Protein AF-A0AAV2IVA6-F1 (afdb_monomer)

Solvent-accessible surface area (backbone atoms only — not comparable to full-atom values): 17980 Å² total; per-residue (Å²): 112,69,68,61,51,53,49,53,32,43,75,50,40,28,33,35,38,43,36,35,32,61,44,50,81,51,64,50,97,88,67,53,69,45,52,45,67,54,40,50,50,50,53,47,54,54,32,56,55,47,27,71,77,36,76,84,36,76,39,57,33,35,25,47,28,44,56,40,83,59,54,55,71,58,46,29,52,51,46,53,51,47,51,53,45,32,71,76,36,60,86,38,31,66,32,39,35,50,38,46,64,52,80,83,38,58,47,58,73,76,35,41,72,32,73,45,44,45,60,69,39,91,75,61,39,89,71,43,29,45,31,57,20,8,75,40,79,58,80,94,40,65,37,37,46,22,44,56,47,38,59,74,70,57,30,64,31,34,30,49,37,49,27,42,80,81,33,66,70,57,44,53,50,33,63,73,70,65,40,31,33,35,38,32,62,60,52,39,37,78,74,64,61,39,94,51,59,70,72,38,53,61,38,68,39,54,77,66,72,53,54,46,29,64,25,34,43,48,27,78,85,65,73,52,51,71,45,64,51,36,50,49,44,47,56,75,38,35,47,58,92,85,61,52,71,66,56,59,50,48,38,32,51,35,27,55,71,73,43,85,62,52,76,68,54,38,50,53,50,49,52,54,48,52,53,53,49,52,52,51,52,54,50,51,32,61,74,69,68,50,70,83,70,85,65,98,70,94,81,85,90,86,88,84,89,84,90,77,93,79,87,82,55,67,37,39,39,47,37,40,76,58,81,122

InterPro domains:
  IPR001365 Adenosine deaminase domain [PF00962] (3-269)
  IPR006330 Adenosine/adenine deaminase [PTHR11409] (4-283)
  IPR006331 Adenosine deaminase-related growth factor [TIGR01431] (2-285)
  IPR032466 Metal-dependent hydrolase [SSF51556] (2-287)

Mean predicted aligned error: 6.87 Å

Sequence (324 aa):
MVWRTLEEFREANVLYLEIRGSFTGLSELDGTVHDMRYGVLLVKNISDEFVKKYPDFIGVKVIPSGLRNKQVSQILEEVKTTMALHKEFPDVVSGYDLSGNEALYKPLSYYSEALLYPSQQDPPYHLPYFFHAGETPWQGTETGFNLADAILLNATRVGHAYALSKHPKFLKLILQKGIPVEVQPISNQVLRLVSDFRNHPMVSLMAQNLSLVISCDDRTTMESAPLSHDFFVAFTAMSSEDADLTLLKQLAINSIKFSTLDPKEKEKAMQLWQTQWNTFIADVVHQSGLVPSPTVRHNMAARCSQNSGATLFAFVAVVILNKI

Structure (mmCIF, N/CA/C/O backbone):
data_AF-A0AAV2IVA6-F1
#
_entry.id   AF-A0AAV2IVA6-F1
#
loop_
_atom_site.group_PDB
_atom_site.id
_atom_site.type_symbol
_atom_site.label_atom_id
_atom_site.label_alt_id
_atom_site.label_comp_id
_atom_site.label_asym_id
_atom_site.label_entity_id
_atom_site.label_seq_id
_atom_site.pdbx_PDB_ins_code
_atom_site.Cartn_x
_atom_site.Cartn_y
_atom_site.Cartn_z
_atom_site.occupancy
_atom_site.B_iso_or_equiv
_atom_site.auth_seq_id
_atom_site.auth_comp_id
_atom_site.auth_asym_id
_atom_site.auth_atom_id
_atom_site.pdbx_PDB_model_num
ATOM 1 N N . MET A 1 1 ? -3.777 19.407 -2.901 1.00 78.62 1 MET A N 1
ATOM 2 C CA . MET A 1 1 ? -4.367 18.055 -3.039 1.00 78.62 1 MET A CA 1
ATOM 3 C C . MET A 1 1 ? -4.015 17.156 -1.855 1.00 78.62 1 MET A C 1
ATOM 5 O O . MET A 1 1 ? -4.937 16.692 -1.200 1.00 78.62 1 MET A O 1
ATOM 9 N N . VAL A 1 2 ? -2.724 16.980 -1.522 1.00 90.25 2 VAL A N 1
ATOM 10 C CA . VAL A 1 2 ? -2.279 16.112 -0.405 1.00 90.25 2 VAL A CA 1
ATOM 11 C C . VAL A 1 2 ? -2.930 16.487 0.931 1.00 90.25 2 VAL A C 1
ATOM 13 O O . VAL A 1 2 ? -3.574 15.638 1.527 1.00 90.25 2 VAL A O 1
ATOM 16 N N . TRP A 1 3 ? -2.864 17.757 1.356 1.00 95.56 3 TRP A N 1
ATOM 17 C CA . TRP A 1 3 ? -3.444 18.211 2.634 1.00 95.56 3 TRP A CA 1
ATOM 18 C C . TRP A 1 3 ? -4.914 17.802 2.818 1.00 95.56 3 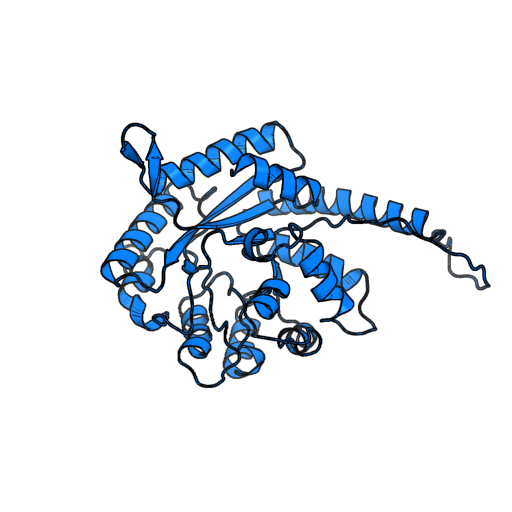TRP A C 1
ATOM 20 O O . TRP A 1 3 ? -5.262 17.166 3.804 1.00 95.56 3 TRP A O 1
ATOM 30 N N . ARG A 1 4 ? -5.759 18.092 1.820 1.00 94.25 4 ARG A N 1
ATOM 31 C CA . ARG A 1 4 ? -7.181 17.723 1.829 1.00 94.25 4 ARG A CA 1
ATOM 32 C C . ARG A 1 4 ? -7.391 16.211 1.923 1.00 94.25 4 ARG A C 1
ATOM 34 O O . ARG A 1 4 ? -8.307 15.766 2.596 1.00 94.25 4 ARG A O 1
ATOM 41 N N . THR A 1 5 ? -6.531 15.422 1.274 1.00 92.25 5 THR A N 1
ATOM 42 C CA . THR A 1 5 ? -6.581 13.957 1.399 1.00 92.25 5 THR A CA 1
ATOM 43 C C . THR A 1 5 ? -6.344 13.547 2.853 1.00 92.25 5 THR A C 1
ATOM 45 O O . THR A 1 5 ? -7.095 12.741 3.386 1.00 92.25 5 THR A O 1
ATOM 48 N N . LEU A 1 6 ? -5.358 14.144 3.532 1.00 95.19 6 LEU A N 1
ATOM 49 C CA . LEU A 1 6 ? -5.092 13.852 4.945 1.00 95.19 6 LEU A CA 1
ATOM 50 C C . LEU A 1 6 ? -6.263 14.248 5.853 1.00 95.19 6 LEU A C 1
ATOM 52 O O . LEU A 1 6 ? -6.585 13.499 6.770 1.00 95.19 6 LEU A O 1
ATOM 56 N N . GLU A 1 7 ? -6.928 15.376 5.579 1.00 95.94 7 GLU A N 1
ATOM 57 C CA . GLU A 1 7 ? -8.151 15.779 6.290 1.00 95.94 7 GLU A CA 1
ATOM 58 C C . GLU A 1 7 ? -9.260 14.734 6.123 1.00 95.94 7 GLU A C 1
ATOM 60 O O . GLU A 1 7 ? -9.766 14.239 7.125 1.00 95.94 7 GLU A O 1
ATOM 65 N N . GLU A 1 8 ? -9.563 14.321 4.888 1.00 94.06 8 GLU A N 1
ATOM 66 C CA . GLU A 1 8 ? -10.606 13.324 4.601 1.00 94.06 8 GLU A CA 1
ATOM 67 C C . GLU A 1 8 ? -10.327 11.977 5.292 1.00 94.06 8 GLU A C 1
ATOM 69 O O . GLU A 1 8 ? -11.225 11.370 5.879 1.00 94.06 8 GLU A O 1
ATOM 74 N N . PHE A 1 9 ? -9.079 11.500 5.260 1.00 94.44 9 PHE A N 1
ATOM 75 C CA . PHE A 1 9 ? -8.702 10.253 5.929 1.00 94.44 9 PHE A CA 1
ATOM 76 C C . PHE A 1 9 ? -8.745 10.383 7.455 1.00 94.44 9 PHE A C 1
ATOM 78 O O . PHE A 1 9 ? -9.269 9.489 8.119 1.00 94.44 9 PHE A O 1
ATOM 85 N N . ARG A 1 10 ? -8.276 11.500 8.023 1.00 94.38 10 ARG A N 1
ATOM 86 C CA . ARG A 1 10 ? -8.358 11.749 9.468 1.00 94.38 10 ARG A CA 1
ATOM 87 C C . ARG A 1 10 ? -9.809 11.855 9.945 1.00 94.38 10 ARG A C 1
ATOM 89 O O . ARG A 1 10 ? -10.134 11.305 10.990 1.00 94.38 10 ARG A O 1
ATOM 96 N N . GLU A 1 11 ? -10.687 12.516 9.190 1.00 92.56 11 GLU A N 1
ATOM 97 C CA . GLU A 1 11 ? -12.132 12.579 9.471 1.00 92.56 11 GLU A CA 1
ATOM 98 C C . GLU A 1 11 ? -12.786 11.193 9.431 1.00 92.56 11 GLU A C 1
ATOM 100 O O . GLU A 1 11 ? -13.692 10.905 10.211 1.00 92.56 11 GLU A O 1
ATOM 105 N N . ALA A 1 12 ? -12.272 10.298 8.587 1.00 89.56 12 ALA A N 1
ATOM 106 C CA . ALA A 1 12 ? -12.633 8.886 8.575 1.00 89.56 12 ALA A CA 1
ATOM 107 C C . ALA A 1 12 ? -11.911 8.051 9.659 1.00 89.56 12 ALA A C 1
ATOM 109 O O . ALA A 1 12 ? -11.911 6.828 9.560 1.00 89.56 12 ALA A O 1
ATOM 110 N N . ASN A 1 13 ? -11.303 8.688 10.671 1.00 92.00 13 ASN A N 1
ATOM 111 C CA . ASN A 1 13 ? -10.494 8.099 11.750 1.00 92.00 13 ASN A CA 1
ATOM 112 C C . ASN A 1 13 ? -9.295 7.255 11.280 1.00 92.00 13 ASN A C 1
ATOM 114 O O . ASN A 1 13 ? -8.770 6.417 12.014 1.00 92.00 13 ASN A O 1
ATOM 118 N N . VAL A 1 14 ? -8.798 7.481 10.068 1.00 94.38 14 VAL A N 1
ATOM 119 C CA . VAL A 1 14 ? -7.552 6.865 9.614 1.00 94.38 14 VAL A CA 1
ATOM 120 C C . VAL A 1 14 ? -6.371 7.653 10.165 1.00 94.38 14 VAL A C 1
ATOM 122 O O . VAL A 1 14 ? -6.299 8.868 10.000 1.00 94.38 14 VAL A O 1
ATOM 125 N N . LEU A 1 15 ? -5.444 6.966 10.834 1.00 93.19 15 LEU A N 1
ATOM 126 C CA . LEU A 1 15 ? -4.353 7.623 11.572 1.00 93.19 15 LEU A CA 1
ATOM 127 C C . LEU A 1 15 ? -3.038 7.669 10.796 1.00 93.19 15 LEU A C 1
ATOM 129 O O . LEU A 1 15 ? -2.138 8.417 11.160 1.00 93.19 15 LEU A O 1
ATOM 133 N N . TYR A 1 16 ? -2.889 6.832 9.774 1.00 97.00 16 TYR A N 1
ATOM 134 C CA . TYR A 1 16 ? -1.632 6.646 9.060 1.00 97.00 16 TYR A CA 1
ATOM 135 C C . TYR A 1 16 ? -1.890 6.214 7.619 1.00 97.00 16 TYR A C 1
ATOM 137 O O . TYR A 1 16 ? -2.806 5.421 7.372 1.00 97.00 16 TYR A O 1
ATOM 145 N N . LEU A 1 17 ? -1.061 6.715 6.695 1.00 96.81 17 LEU A N 1
ATOM 146 C CA . LEU A 1 17 ? -1.141 6.402 5.271 1.00 96.81 17 LEU A CA 1
ATOM 147 C C . LEU A 1 17 ? 0.201 5.942 4.690 1.00 96.81 17 LEU A C 1
ATOM 149 O O . LEU A 1 17 ? 1.239 6.551 4.941 1.00 96.81 17 LEU A O 1
ATOM 153 N N . GLU A 1 18 ? 0.152 4.929 3.825 1.00 97.56 18 GLU A N 1
ATOM 154 C CA . GLU A 1 18 ? 1.242 4.588 2.900 1.00 97.56 18 GLU A CA 1
ATOM 155 C C . GLU A 1 18 ? 0.769 4.746 1.458 1.00 97.56 18 GLU A C 1
ATOM 157 O O . GLU A 1 18 ? -0.080 3.980 0.988 1.00 97.56 18 GLU A O 1
ATOM 162 N N . ILE A 1 19 ? 1.311 5.743 0.758 1.00 94.56 19 ILE A N 1
ATOM 163 C CA . ILE A 1 19 ? 0.776 6.196 -0.527 1.00 94.56 19 ILE A CA 1
ATOM 164 C C . ILE A 1 19 ? 1.652 5.723 -1.690 1.00 94.56 19 ILE A C 1
ATOM 166 O O . ILE A 1 19 ? 2.848 6.013 -1.715 1.00 94.56 19 ILE A O 1
ATOM 170 N N . ARG A 1 20 ? 1.058 5.047 -2.680 1.00 96.00 20 ARG A N 1
ATOM 171 C CA . ARG A 1 20 ? 1.704 4.727 -3.963 1.00 96.00 20 ARG A CA 1
ATOM 172 C C . ARG A 1 20 ? 1.497 5.852 -4.962 1.00 96.00 20 ARG A C 1
ATOM 174 O O . ARG A 1 20 ? 0.380 6.337 -5.134 1.00 96.00 20 ARG A O 1
ATOM 181 N N . GLY A 1 21 ? 2.554 6.210 -5.678 1.00 92.50 21 GLY A N 1
ATOM 182 C CA . GLY A 1 21 ? 2.491 7.193 -6.754 1.00 92.50 21 GLY A CA 1
ATOM 183 C C . GLY A 1 21 ? 3.820 7.320 -7.486 1.00 92.50 21 GLY A C 1
ATOM 184 O O . GLY A 1 21 ? 4.840 6.825 -7.024 1.00 92.50 21 GLY A O 1
ATOM 185 N N . SER A 1 22 ? 3.823 7.994 -8.632 1.00 91.31 22 SER A N 1
ATOM 186 C CA . SER A 1 22 ? 5.060 8.261 -9.378 1.00 91.31 22 SER A CA 1
ATOM 187 C C . SER A 1 22 ? 5.927 9.318 -8.691 1.00 91.31 22 SER A C 1
ATOM 189 O O . SER A 1 22 ? 7.145 9.284 -8.812 1.00 91.31 22 SER A O 1
ATOM 191 N N . PHE A 1 23 ? 5.296 10.270 -7.991 1.00 93.31 23 PHE A N 1
ATOM 192 C CA . PHE A 1 23 ? 5.925 11.457 -7.390 1.00 93.31 23 PHE A CA 1
ATOM 193 C C . PHE A 1 23 ? 6.727 12.319 -8.382 1.00 93.31 23 PHE A C 1
ATOM 195 O O . PHE A 1 23 ? 7.502 13.173 -7.973 1.00 93.31 23 PHE A O 1
ATOM 202 N N . THR A 1 24 ? 6.509 12.132 -9.684 1.00 88.94 24 THR A N 1
ATOM 203 C CA . THR A 1 24 ? 7.120 12.890 -10.785 1.00 88.94 24 THR A CA 1
ATOM 204 C C . THR A 1 24 ? 6.061 13.684 -11.544 1.00 88.94 24 THR A C 1
ATOM 206 O O . THR A 1 24 ? 4.874 13.375 -11.454 1.00 88.94 24 THR A O 1
ATOM 209 N N . GLY A 1 25 ? 6.484 14.632 -12.385 1.00 84.94 25 GLY A N 1
ATOM 210 C CA . GLY A 1 25 ? 5.569 15.363 -13.271 1.00 84.94 25 GLY A CA 1
ATOM 211 C C . GLY A 1 25 ? 4.816 16.497 -12.575 1.00 84.94 25 GLY A C 1
ATOM 212 O O . GLY A 1 25 ? 3.824 16.990 -13.103 1.00 84.94 25 GLY A O 1
ATOM 213 N N . LEU A 1 26 ? 5.288 16.912 -11.396 1.00 88.94 26 LEU A N 1
ATOM 214 C CA . LEU A 1 26 ? 4.866 18.157 -10.767 1.00 88.94 26 LEU A CA 1
ATOM 215 C C . LEU A 1 26 ? 5.510 19.312 -11.527 1.00 88.94 26 LEU A C 1
ATOM 217 O O . LEU A 1 26 ? 6.733 19.345 -11.659 1.00 88.94 26 LEU A O 1
ATOM 221 N N . SER A 1 27 ? 4.696 20.236 -12.026 1.00 92.50 27 SER A N 1
ATOM 222 C CA . SER A 1 27 ? 5.172 21.393 -12.773 1.00 92.50 27 SER A CA 1
ATOM 223 C C . SER A 1 27 ? 4.611 22.698 -12.232 1.00 92.50 27 SER A C 1
ATOM 225 O O . SER A 1 27 ? 3.459 22.751 -11.803 1.00 92.50 27 SER A O 1
ATOM 227 N N . GLU A 1 28 ? 5.405 23.754 -12.325 1.00 93.25 28 GLU A N 1
ATOM 228 C CA . GLU A 1 28 ? 4.986 25.119 -12.024 1.00 93.25 28 GLU A CA 1
ATOM 229 C C . GLU A 1 28 ? 4.359 25.791 -13.254 1.00 93.25 28 GLU A C 1
ATOM 231 O O . GLU A 1 28 ? 4.531 25.349 -14.394 1.00 93.25 28 GLU A O 1
ATOM 236 N N . LEU A 1 29 ? 3.655 26.908 -13.039 1.00 94.56 29 LEU A N 1
ATOM 237 C CA . LEU A 1 29 ? 3.061 27.700 -14.127 1.00 94.56 29 LEU A CA 1
ATOM 238 C C . LEU A 1 29 ? 4.106 28.310 -15.077 1.00 94.56 29 LEU A C 1
ATOM 240 O O . LEU A 1 29 ? 3.761 28.676 -16.199 1.00 94.56 29 LEU A O 1
ATOM 244 N N . ASP A 1 30 ? 5.365 28.415 -14.646 1.00 94.38 30 ASP A N 1
ATOM 245 C CA . ASP A 1 30 ? 6.482 28.891 -15.469 1.00 94.38 30 ASP A CA 1
ATOM 246 C C . ASP A 1 30 ? 7.120 27.794 -16.345 1.00 94.38 30 ASP A C 1
ATOM 248 O O . ASP A 1 30 ? 8.027 28.078 -17.127 1.00 94.38 30 ASP A O 1
ATOM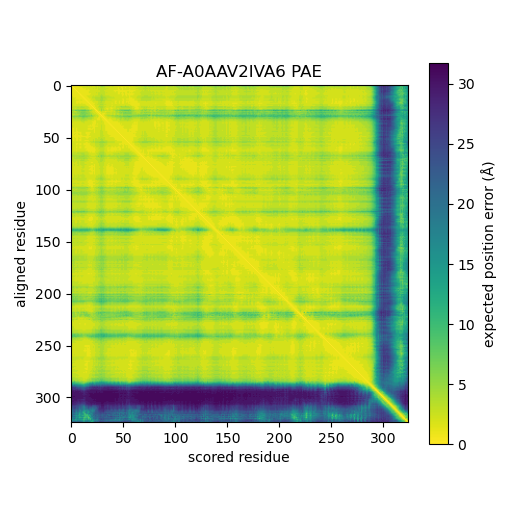 252 N N . GLY A 1 31 ? 6.629 26.553 -16.250 1.00 92.94 31 GLY A N 1
ATOM 253 C CA . GLY A 1 31 ? 7.120 25.407 -17.012 1.00 92.94 31 GLY A CA 1
ATOM 254 C C . GLY A 1 31 ? 8.234 24.608 -16.331 1.00 92.94 31 GLY A C 1
ATOM 255 O O . GLY A 1 31 ? 8.680 23.610 -16.898 1.00 92.94 31 GLY A O 1
ATOM 256 N N . THR A 1 32 ? 8.672 24.988 -15.126 1.00 94.38 32 THR A N 1
ATOM 257 C CA . THR A 1 32 ? 9.593 24.175 -14.317 1.00 94.38 32 THR A CA 1
ATOM 258 C C . THR A 1 32 ? 8.956 22.820 -14.021 1.00 94.38 32 THR A C 1
ATOM 260 O O . THR A 1 32 ? 7.826 22.775 -13.546 1.00 94.38 32 THR A O 1
ATOM 263 N N . VAL A 1 33 ? 9.672 21.719 -14.275 1.00 94.75 33 VAL A N 1
ATOM 264 C CA . VAL A 1 33 ? 9.237 20.353 -13.942 1.00 94.75 33 VAL A CA 1
ATOM 265 C C . VAL A 1 33 ? 10.151 19.790 -12.865 1.00 94.75 33 VAL A C 1
ATOM 267 O O . VAL A 1 33 ? 11.369 19.748 -13.032 1.00 94.75 33 VAL A O 1
ATOM 270 N N . HIS A 1 34 ? 9.551 19.336 -11.774 1.00 94.81 34 HIS A N 1
ATOM 271 C CA . HIS A 1 34 ? 10.257 18.796 -10.625 1.00 94.81 34 HIS A CA 1
ATOM 272 C C . HIS A 1 34 ? 10.448 17.280 -10.722 1.00 94.81 34 HIS A C 1
ATOM 274 O O . HIS A 1 34 ? 9.635 16.551 -11.304 1.00 94.81 34 HIS A O 1
ATOM 280 N N . ASP A 1 35 ? 11.537 16.805 -10.124 1.00 95.38 35 ASP A N 1
ATOM 281 C CA . ASP A 1 35 ? 11.897 15.392 -10.082 1.00 95.38 35 ASP A CA 1
ATOM 282 C C . ASP A 1 35 ? 11.161 14.620 -8.966 1.00 95.38 35 ASP A C 1
ATOM 284 O O . ASP A 1 35 ? 10.392 15.170 -8.173 1.00 95.38 35 ASP A O 1
ATOM 288 N N . MET A 1 36 ? 11.407 13.307 -8.901 1.00 96.00 36 MET A N 1
ATOM 289 C CA . MET A 1 36 ? 10.815 12.428 -7.884 1.00 96.00 36 MET A CA 1
ATOM 290 C C . MET A 1 36 ? 11.165 12.872 -6.460 1.00 96.00 36 MET A C 1
ATOM 292 O O . MET A 1 36 ? 10.335 12.787 -5.554 1.00 96.00 36 MET A O 1
ATOM 296 N N . ARG A 1 37 ? 12.397 13.353 -6.253 1.00 97.38 37 ARG A N 1
ATOM 297 C CA . ARG A 1 37 ? 12.878 13.791 -4.943 1.00 97.38 37 ARG A CA 1
ATOM 298 C C . ARG A 1 37 ? 12.038 14.948 -4.423 1.00 97.38 37 ARG A C 1
ATOM 300 O O . ARG A 1 37 ? 11.617 14.915 -3.267 1.00 97.38 37 ARG A O 1
ATOM 307 N N . TYR A 1 38 ? 11.787 15.949 -5.261 1.00 97.12 38 TYR A N 1
ATOM 308 C CA . TYR A 1 38 ? 10.925 17.067 -4.903 1.00 97.12 38 TYR A CA 1
ATOM 309 C C . TYR A 1 38 ? 9.522 16.585 -4.516 1.00 97.12 38 TYR A C 1
ATOM 311 O O . TYR A 1 3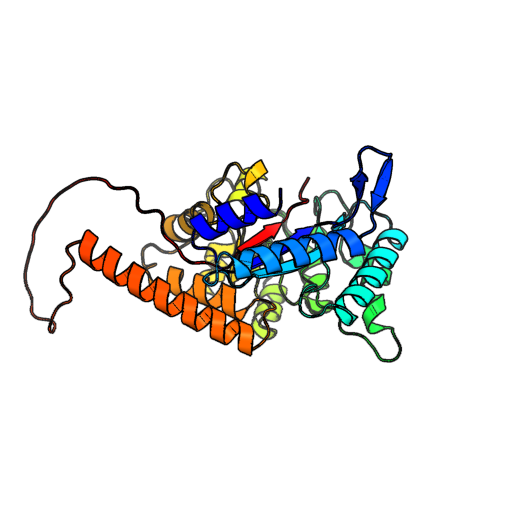8 ? 9.012 16.988 -3.472 1.00 97.12 38 TYR A O 1
ATOM 319 N N . GLY A 1 39 ? 8.917 15.682 -5.299 1.00 96.56 39 GLY A N 1
ATOM 320 C CA . GLY A 1 39 ? 7.591 15.134 -4.996 1.00 96.56 39 GLY A CA 1
ATOM 321 C C . GLY A 1 39 ? 7.530 14.401 -3.652 1.00 96.56 39 GLY A C 1
ATOM 322 O O . GLY A 1 39 ? 6.601 14.616 -2.873 1.00 96.56 39 GLY A O 1
ATOM 323 N N . VAL A 1 40 ? 8.548 13.595 -3.336 1.00 96.81 40 VAL A N 1
ATOM 324 C CA . VAL A 1 40 ? 8.679 12.919 -2.033 1.00 96.81 40 VAL A CA 1
ATOM 325 C C . VAL A 1 40 ? 8.813 13.931 -0.890 1.00 96.81 40 VAL A C 1
ATOM 327 O O . VAL A 1 40 ? 8.098 13.835 0.109 1.00 96.81 40 VAL A O 1
ATOM 330 N N . LEU A 1 41 ? 9.682 14.935 -1.038 1.00 97.06 41 LEU A N 1
ATOM 331 C CA . LEU A 1 41 ? 9.892 15.967 -0.018 1.00 97.06 41 LEU A CA 1
ATOM 332 C C . LEU A 1 41 ? 8.671 16.868 0.176 1.00 97.06 41 LEU A C 1
ATOM 334 O O . LEU A 1 41 ? 8.397 17.296 1.296 1.00 97.06 41 LEU A O 1
ATOM 338 N N . LEU A 1 42 ? 7.902 17.120 -0.881 1.00 96.56 42 LEU A N 1
ATOM 339 C CA . LEU A 1 42 ? 6.638 17.839 -0.788 1.00 96.56 42 LEU A CA 1
ATOM 340 C C . LEU A 1 42 ? 5.645 17.082 0.102 1.00 96.56 42 LEU A C 1
ATOM 342 O O . LEU A 1 42 ? 5.067 17.677 1.012 1.00 96.56 42 LEU A O 1
ATOM 346 N N . VAL A 1 43 ? 5.472 15.772 -0.118 1.00 96.31 43 VAL A N 1
ATOM 347 C CA . VAL A 1 43 ? 4.596 14.939 0.726 1.00 96.31 43 VAL A CA 1
ATOM 348 C C . VAL A 1 43 ? 5.099 14.911 2.167 1.00 96.31 43 VAL A C 1
ATOM 350 O O . VAL A 1 43 ? 4.292 15.087 3.080 1.00 96.31 43 VAL A O 1
ATOM 353 N N . LYS A 1 44 ? 6.417 14.774 2.377 1.00 96.94 44 LYS A N 1
ATOM 354 C CA . LYS A 1 44 ? 7.034 14.840 3.709 1.00 96.94 44 LYS A CA 1
ATOM 355 C C . LYS A 1 44 ? 6.684 16.141 4.429 1.00 96.94 44 LYS A C 1
ATOM 357 O O . LYS A 1 44 ? 6.134 16.104 5.523 1.00 96.94 44 LYS A O 1
ATOM 362 N N . ASN A 1 45 ? 6.963 17.285 3.806 1.00 97.88 45 ASN A N 1
ATOM 363 C CA . ASN A 1 45 ? 6.754 18.595 4.420 1.00 97.88 45 ASN A CA 1
ATOM 364 C C . ASN A 1 45 ? 5.275 18.826 4.761 1.00 97.88 45 ASN A C 1
ATOM 366 O O . ASN A 1 45 ? 4.959 19.330 5.836 1.00 97.88 45 ASN A O 1
ATOM 370 N N . ILE A 1 46 ? 4.362 18.415 3.875 1.00 97.94 46 ILE A N 1
ATOM 371 C CA . ILE A 1 46 ? 2.919 18.494 4.131 1.00 97.94 46 ILE A CA 1
ATOM 372 C C . ILE A 1 46 ? 2.520 17.584 5.300 1.00 97.94 46 ILE A C 1
ATOM 374 O O . ILE A 1 46 ? 1.754 18.016 6.157 1.00 97.94 46 ILE A O 1
ATOM 378 N N . SER A 1 47 ? 3.038 16.352 5.355 1.00 97.31 47 SER A N 1
ATOM 379 C CA . SER A 1 47 ? 2.786 15.414 6.456 1.00 97.31 47 SER A CA 1
ATOM 380 C C . SER A 1 47 ? 3.291 15.962 7.793 1.00 97.31 47 SER A C 1
ATOM 382 O O . SER A 1 47 ? 2.559 15.921 8.779 1.00 97.31 47 SER A O 1
ATOM 384 N N . ASP A 1 48 ? 4.501 16.523 7.831 1.00 97.75 48 ASP A N 1
ATOM 385 C CA . ASP A 1 48 ? 5.093 17.092 9.047 1.00 97.75 48 ASP A CA 1
ATOM 386 C C . ASP A 1 48 ? 4.253 18.260 9.589 1.00 97.75 48 ASP A C 1
ATOM 388 O O . ASP A 1 48 ? 3.961 18.319 10.785 1.00 97.75 48 ASP A O 1
ATOM 392 N N . GLU A 1 49 ? 3.812 19.175 8.720 1.00 98.38 49 GLU A N 1
ATOM 393 C CA . GLU A 1 49 ? 2.912 20.271 9.107 1.00 98.38 49 GLU A CA 1
ATOM 394 C C . GLU A 1 49 ? 1.531 19.761 9.547 1.00 98.38 49 GLU A C 1
ATOM 396 O O . GLU A 1 49 ? 0.939 20.285 10.494 1.00 98.38 49 GLU A O 1
ATOM 401 N N . PHE A 1 50 ? 1.025 18.703 8.909 1.00 98.31 50 PHE A N 1
ATOM 402 C CA . PHE A 1 50 ? -0.258 18.107 9.267 1.00 98.31 50 PHE A CA 1
ATOM 403 C C . PHE A 1 50 ? -0.220 17.467 10.657 1.00 98.31 50 PHE A C 1
ATOM 405 O O . PHE A 1 50 ? -1.096 17.745 11.472 1.00 98.31 50 PHE A O 1
ATOM 412 N N . VAL A 1 51 ? 0.817 16.684 10.968 1.00 97.31 51 VAL A N 1
ATOM 413 C CA . VAL A 1 51 ? 1.001 16.048 12.286 1.00 97.31 51 VAL A CA 1
ATOM 414 C C . VAL A 1 51 ? 1.211 17.090 13.390 1.00 97.31 51 VAL A C 1
ATOM 416 O O . VAL A 1 51 ? 0.716 16.912 14.503 1.00 97.31 51 VAL A O 1
ATOM 419 N N . LYS A 1 52 ? 1.881 18.217 13.102 1.00 98.06 52 LYS A N 1
ATOM 420 C CA . LYS A 1 52 ? 1.977 19.342 14.054 1.00 98.06 52 LYS A CA 1
ATOM 421 C C . LYS A 1 52 ? 0.603 19.923 14.392 1.00 98.06 52 LYS A C 1
ATOM 423 O O . LYS A 1 52 ? 0.350 20.245 15.551 1.00 98.06 52 LYS A O 1
ATOM 428 N N . LYS A 1 53 ? -0.274 20.067 13.394 1.00 98.25 53 LYS A N 1
ATOM 429 C CA . LYS A 1 53 ? -1.641 20.578 13.582 1.00 98.25 53 LYS A CA 1
ATOM 430 C C . LYS A 1 53 ? -2.569 19.541 14.225 1.00 98.25 53 LYS A C 1
ATOM 432 O O . LYS A 1 53 ? -3.442 19.914 15.007 1.00 98.25 53 LYS A O 1
ATOM 437 N N . TYR A 1 54 ? -2.371 18.265 13.910 1.00 97.38 54 TYR A N 1
ATOM 438 C CA . TYR A 1 54 ? -3.206 17.141 14.325 1.00 97.38 54 TYR A CA 1
ATOM 439 C C . TYR A 1 54 ? -2.348 16.028 14.956 1.00 97.38 54 TYR A C 1
ATOM 441 O O . TYR A 1 54 ? -2.003 15.055 14.281 1.00 97.38 54 TYR A O 1
ATOM 449 N N . PRO A 1 55 ? -1.993 16.139 16.253 1.00 95.19 55 PRO A N 1
ATOM 450 C CA . PRO A 1 55 ? -1.119 15.171 16.931 1.00 95.19 55 PRO A CA 1
ATOM 451 C C . PRO A 1 55 ? -1.706 13.758 17.085 1.00 95.19 55 PRO A C 1
ATOM 453 O O . PRO A 1 55 ? -0.991 12.834 17.478 1.00 95.19 55 PRO A O 1
ATOM 456 N N . ASP A 1 56 ? -3.004 13.602 16.816 1.00 90.38 56 ASP A N 1
ATOM 457 C CA . ASP A 1 56 ? -3.723 12.330 16.748 1.00 90.38 56 ASP A CA 1
ATOM 458 C C . ASP A 1 56 ? -3.495 11.578 15.425 1.00 90.38 56 ASP A C 1
ATOM 460 O O . ASP A 1 56 ? -3.843 10.403 15.325 1.00 90.38 56 ASP A O 1
ATOM 464 N N . PHE A 1 57 ? -2.870 12.220 14.435 1.00 95.81 57 PHE A N 1
ATOM 465 C CA . PHE A 1 57 ? -2.429 11.605 13.189 1.00 95.81 57 PHE A CA 1
ATOM 466 C C . PHE A 1 57 ? -0.948 11.199 13.285 1.00 95.81 57 PHE A C 1
ATOM 468 O O . PHE A 1 57 ? -0.107 11.945 13.787 1.00 95.81 57 PHE A O 1
ATOM 475 N N . ILE A 1 58 ? -0.611 9.998 12.815 1.00 96.00 58 ILE A N 1
ATOM 476 C CA . ILE A 1 58 ? 0.747 9.438 12.878 1.00 96.00 58 ILE A CA 1
ATOM 477 C C . ILE A 1 58 ? 1.630 10.017 11.780 1.00 96.00 58 ILE A C 1
ATOM 479 O O . ILE A 1 58 ? 2.778 10.358 12.053 1.00 96.00 58 ILE A O 1
ATOM 483 N N . GLY A 1 59 ? 1.101 10.135 10.561 1.00 95.44 59 GLY A N 1
ATOM 484 C CA . GLY A 1 59 ? 1.826 10.679 9.417 1.00 95.44 59 GLY A CA 1
ATOM 485 C C . GLY A 1 59 ? 1.583 9.907 8.127 1.00 95.44 59 GLY A C 1
ATOM 486 O O . GLY A 1 59 ? 0.604 9.171 7.982 1.00 95.44 59 GLY A O 1
ATOM 487 N N . VAL A 1 60 ? 2.491 10.100 7.178 1.00 96.75 60 VAL A N 1
ATOM 488 C CA . VAL A 1 60 ? 2.422 9.527 5.836 1.00 96.75 60 VAL A CA 1
ATOM 489 C C . VAL A 1 60 ? 3.795 9.003 5.445 1.00 96.75 60 VAL A C 1
ATOM 491 O O . VAL A 1 60 ? 4.792 9.696 5.634 1.00 96.75 60 VAL A O 1
ATOM 494 N N . LYS A 1 61 ? 3.843 7.815 4.844 1.00 97.62 61 LYS A N 1
ATOM 495 C CA . LYS A 1 61 ? 5.002 7.362 4.065 1.00 97.62 61 LYS A CA 1
ATOM 496 C C . LYS A 1 61 ? 4.613 7.157 2.605 1.00 97.62 61 LYS A C 1
ATOM 498 O O . LYS A 1 61 ? 3.433 7.044 2.261 1.00 97.62 61 LYS A O 1
ATOM 503 N N . VAL A 1 62 ? 5.610 7.135 1.734 1.00 97.62 62 VAL A N 1
ATOM 504 C CA . VAL A 1 62 ? 5.436 7.020 0.288 1.00 97.62 62 VAL A CA 1
ATOM 505 C C . VAL A 1 62 ? 6.116 5.774 -0.255 1.00 97.62 62 VAL A C 1
ATOM 507 O O . VAL A 1 62 ? 7.176 5.359 0.210 1.00 97.62 62 VAL A O 1
ATOM 510 N N . ILE A 1 63 ? 5.507 5.196 -1.281 1.00 98.50 63 ILE A N 1
ATOM 511 C CA . ILE A 1 63 ? 6.033 4.071 -2.049 1.00 98.50 63 ILE A CA 1
ATOM 512 C C . ILE A 1 63 ? 6.058 4.527 -3.507 1.00 98.50 63 ILE A C 1
ATOM 514 O O . ILE A 1 63 ? 5.026 4.458 -4.183 1.00 98.50 63 ILE A O 1
ATOM 518 N N . PRO A 1 64 ? 7.185 5.077 -3.995 1.00 98.06 64 PRO A N 1
ATOM 519 C CA . PRO A 1 64 ? 7.351 5.346 -5.413 1.00 98.06 64 PRO A CA 1
ATOM 520 C C . PRO A 1 64 ? 6.967 4.129 -6.254 1.00 98.06 64 PRO A C 1
ATOM 522 O O . PRO A 1 64 ? 7.367 3.004 -5.959 1.00 98.06 64 PRO A O 1
ATOM 525 N N . SER A 1 65 ? 6.145 4.359 -7.273 1.00 96.81 65 SER A N 1
ATOM 526 C CA . SER A 1 65 ? 5.594 3.307 -8.119 1.00 96.81 65 SER A CA 1
ATOM 527 C C . SER A 1 65 ? 5.743 3.651 -9.594 1.00 96.81 65 SER A C 1
ATOM 529 O O . SER A 1 65 ? 5.344 4.733 -10.046 1.00 96.81 65 SER A O 1
ATOM 531 N N . GLY A 1 66 ? 6.317 2.710 -10.342 1.00 95.50 66 GLY A N 1
ATOM 532 C CA . GLY A 1 66 ? 6.422 2.774 -11.793 1.00 95.50 66 GLY A CA 1
ATOM 533 C C . GLY A 1 66 ? 5.168 2.254 -12.487 1.00 95.50 66 GLY A C 1
ATOM 534 O O . GLY A 1 66 ? 4.442 1.415 -11.959 1.00 95.50 66 GLY A O 1
ATOM 535 N N . LEU A 1 67 ? 4.918 2.722 -13.711 1.00 94.88 67 LEU A N 1
ATOM 536 C CA . LEU A 1 67 ? 3.847 2.181 -14.552 1.00 94.88 67 LEU A CA 1
ATOM 537 C C . LEU A 1 67 ? 4.376 1.015 -15.391 1.00 94.88 67 LEU A C 1
ATOM 539 O O . LEU A 1 67 ? 5.381 1.153 -16.091 1.00 94.88 67 LEU A O 1
ATOM 543 N N . ARG A 1 68 ? 3.652 -0.109 -15.400 1.00 94.44 68 ARG A N 1
ATOM 544 C CA . ARG A 1 68 ? 3.990 -1.338 -16.154 1.00 94.44 68 ARG A CA 1
ATOM 545 C C . ARG A 1 68 ? 4.020 -1.189 -17.682 1.00 94.44 68 ARG A C 1
ATOM 547 O O . ARG A 1 68 ? 4.314 -2.148 -18.388 1.00 94.44 68 ARG A O 1
ATOM 554 N N . ASN A 1 69 ? 3.698 -0.019 -18.227 1.00 93.38 69 ASN A N 1
ATOM 555 C CA . ASN A 1 69 ? 3.832 0.270 -19.657 1.00 93.38 69 ASN A CA 1
ATOM 556 C C . ASN A 1 69 ? 5.200 0.873 -20.028 1.00 93.38 69 ASN A C 1
ATOM 558 O O . ASN A 1 69 ? 5.498 1.024 -21.214 1.00 93.38 69 ASN A O 1
ATOM 562 N N . LYS A 1 70 ? 6.036 1.209 -19.037 1.00 95.88 70 LYS A N 1
ATOM 563 C CA . LYS A 1 70 ? 7.375 1.768 -19.245 1.00 95.88 70 LYS A CA 1
ATOM 564 C C . LYS A 1 70 ? 8.384 0.696 -19.653 1.00 95.88 70 LYS A C 1
ATOM 566 O O . LYS A 1 70 ? 8.222 -0.497 -19.378 1.00 95.88 70 LYS A O 1
ATOM 571 N N . GLN A 1 71 ? 9.456 1.144 -20.300 1.00 97.69 71 GLN A N 1
ATOM 572 C CA . GLN A 1 71 ? 10.585 0.292 -20.673 1.00 97.69 71 GLN A CA 1
ATOM 573 C C . GLN A 1 71 ? 11.405 -0.115 -19.441 1.00 97.69 71 GLN A C 1
ATOM 575 O O . GLN A 1 71 ? 11.448 0.614 -18.451 1.00 97.69 71 GLN A O 1
ATOM 580 N N . VAL A 1 72 ? 12.110 -1.251 -19.524 1.00 98.31 72 VAL A N 1
ATOM 581 C CA . VAL A 1 72 ? 12.954 -1.766 -18.426 1.00 98.31 72 VAL A CA 1
ATOM 582 C C . VAL A 1 72 ? 13.992 -0.735 -17.983 1.00 98.31 72 VAL A C 1
ATOM 584 O O . VAL A 1 72 ? 14.179 -0.548 -16.787 1.00 98.31 72 VAL A O 1
ATOM 587 N N . SER A 1 73 ? 14.599 -0.004 -18.922 1.00 98.31 73 SER A N 1
ATOM 588 C CA . SER A 1 73 ? 15.568 1.056 -18.619 1.00 98.31 73 SER A CA 1
ATOM 589 C C . SER A 1 73 ? 14.969 2.194 -17.788 1.00 98.31 73 SER A C 1
ATOM 591 O O . SER A 1 73 ? 15.624 2.701 -16.887 1.00 98.31 73 SER A O 1
ATOM 593 N N . GLN A 1 74 ? 13.714 2.569 -18.040 1.00 97.69 74 GLN A N 1
ATOM 594 C CA . GLN A 1 74 ? 13.031 3.613 -17.273 1.00 97.69 74 GLN A CA 1
ATOM 595 C C . GLN A 1 74 ? 12.704 3.130 -15.855 1.00 97.69 74 GLN A C 1
ATOM 597 O O . GLN A 1 74 ? 12.934 3.860 -14.897 1.00 97.69 74 GLN A O 1
ATOM 602 N N . ILE A 1 75 ? 12.228 1.887 -15.719 1.00 98.38 75 ILE A N 1
ATOM 603 C CA . ILE A 1 75 ? 11.985 1.267 -14.407 1.00 98.38 75 ILE A CA 1
ATOM 604 C C . ILE A 1 75 ? 13.295 1.104 -13.627 1.00 98.38 75 ILE A C 1
ATOM 606 O O . ILE A 1 75 ? 13.324 1.349 -12.427 1.00 98.38 75 ILE A O 1
ATOM 610 N N . LEU A 1 76 ? 14.400 0.754 -14.290 1.00 98.62 76 LEU A N 1
ATOM 611 C CA . LEU A 1 76 ? 15.717 0.663 -13.659 1.00 98.62 76 LEU A CA 1
ATOM 612 C C . LEU A 1 76 ? 16.155 2.007 -13.061 1.00 98.62 76 LEU A C 1
ATOM 614 O O . LEU A 1 76 ? 16.630 2.037 -11.926 1.00 98.62 76 LEU A O 1
ATOM 618 N N . GLU A 1 77 ? 15.983 3.110 -13.790 1.00 98.31 77 GLU A N 1
ATOM 619 C CA . GLU A 1 77 ? 16.296 4.441 -13.259 1.00 98.31 77 GLU A CA 1
ATOM 620 C C . GLU A 1 77 ? 15.387 4.810 -12.078 1.00 98.31 77 GLU A C 1
ATOM 622 O O . GLU A 1 77 ? 15.880 5.280 -11.056 1.00 98.31 77 GLU A O 1
ATOM 627 N N . GLU A 1 78 ? 14.090 4.497 -12.137 1.00 98.12 78 GLU A N 1
ATOM 628 C CA . GLU A 1 78 ? 13.178 4.703 -11.004 1.00 98.12 78 GLU A CA 1
ATOM 629 C C . GLU A 1 78 ? 13.559 3.873 -9.772 1.00 98.12 78 GLU A C 1
ATOM 631 O O . GLU A 1 78 ? 13.526 4.390 -8.653 1.00 98.12 78 GLU A O 1
ATOM 636 N N . VAL A 1 79 ? 13.965 2.613 -9.953 1.00 98.62 79 VAL A N 1
ATOM 637 C CA . VAL A 1 79 ? 14.448 1.750 -8.864 1.00 98.62 79 VAL A CA 1
ATOM 638 C C . VAL A 1 79 ? 15.731 2.320 -8.259 1.00 98.62 79 VAL A C 1
ATOM 640 O O . VAL A 1 79 ? 15.848 2.382 -7.035 1.00 98.62 79 VAL A O 1
ATOM 643 N N . LYS A 1 80 ? 16.679 2.795 -9.079 1.00 98.62 80 LYS A N 1
ATOM 644 C CA . LYS A 1 80 ? 17.904 3.460 -8.600 1.00 98.62 80 LYS A CA 1
ATOM 645 C C . LYS A 1 80 ? 17.588 4.722 -7.800 1.00 98.62 80 LYS A C 1
ATOM 647 O O . LYS A 1 80 ? 18.124 4.892 -6.704 1.00 98.62 80 LYS A O 1
ATOM 652 N N . THR A 1 81 ? 16.710 5.583 -8.316 1.00 98.50 81 THR A N 1
ATOM 653 C CA . THR A 1 81 ? 16.281 6.806 -7.627 1.00 98.50 81 THR A CA 1
ATOM 654 C C . THR A 1 81 ? 15.571 6.474 -6.319 1.00 98.50 81 THR A C 1
ATOM 656 O O . THR A 1 81 ? 15.917 7.033 -5.281 1.00 98.50 81 THR A O 1
ATOM 659 N N . THR A 1 82 ? 14.647 5.513 -6.328 1.00 98.62 82 THR A N 1
ATOM 660 C CA . THR A 1 82 ? 13.926 5.082 -5.123 1.00 98.62 82 THR A CA 1
ATOM 661 C C . THR A 1 82 ? 14.877 4.487 -4.092 1.00 98.62 82 THR A C 1
ATOM 663 O O . THR A 1 82 ? 14.777 4.810 -2.914 1.00 98.62 82 THR A O 1
ATOM 666 N N . MET A 1 83 ? 15.856 3.684 -4.518 1.00 98.56 83 MET A N 1
ATOM 667 C CA . MET A 1 83 ? 16.899 3.155 -3.640 1.00 98.56 83 MET A CA 1
ATOM 668 C C . MET A 1 83 ? 17.726 4.275 -2.992 1.00 98.56 83 MET A C 1
ATOM 670 O O . MET A 1 83 ? 18.024 4.196 -1.802 1.00 98.56 83 MET A O 1
ATOM 674 N N . ALA A 1 84 ? 18.100 5.314 -3.744 1.00 98.44 84 ALA A N 1
ATOM 675 C CA . ALA A 1 84 ? 18.820 6.463 -3.198 1.00 98.44 84 ALA A CA 1
ATOM 676 C C . ALA A 1 84 ? 17.962 7.246 -2.188 1.00 98.44 84 ALA A C 1
ATOM 678 O O . ALA A 1 84 ? 18.429 7.546 -1.092 1.00 98.44 84 ALA A O 1
ATOM 679 N N . LEU A 1 85 ? 16.691 7.500 -2.514 1.00 98.62 85 LEU A N 1
ATOM 680 C CA . LEU A 1 85 ? 15.763 8.205 -1.627 1.00 98.62 85 LEU A CA 1
ATOM 681 C C . LEU A 1 85 ? 15.422 7.400 -0.369 1.00 98.62 85 LEU A C 1
ATOM 683 O O . LEU A 1 85 ? 15.340 7.981 0.704 1.00 98.62 85 LEU A O 1
ATOM 687 N N . HIS A 1 86 ? 15.288 6.078 -0.466 1.00 98.56 86 HIS A N 1
ATOM 688 C CA . HIS A 1 86 ? 15.079 5.199 0.688 1.00 98.56 86 HIS A CA 1
ATOM 689 C C . HIS A 1 86 ? 16.298 5.182 1.626 1.00 98.56 86 HIS A C 1
ATOM 691 O O . HIS A 1 86 ? 16.143 5.088 2.839 1.00 98.56 86 HIS A O 1
ATOM 697 N N . LYS A 1 87 ? 17.524 5.320 1.096 1.00 97.94 87 LYS A N 1
ATOM 698 C CA . LYS A 1 87 ? 18.731 5.489 1.929 1.00 97.94 87 LYS A CA 1
ATOM 699 C C . LYS A 1 87 ? 18.759 6.836 2.648 1.00 97.94 87 LYS A C 1
ATOM 701 O O . LYS A 1 87 ? 19.227 6.901 3.779 1.00 97.94 87 LYS A O 1
ATOM 706 N N . GLU A 1 88 ? 18.315 7.895 1.981 1.00 97.94 88 GLU A N 1
ATOM 707 C CA . GLU A 1 88 ? 18.399 9.256 2.510 1.00 97.94 88 GLU A CA 1
ATOM 708 C C . GLU A 1 88 ? 17.240 9.615 3.449 1.00 97.94 88 GLU A C 1
ATOM 710 O O . GLU A 1 88 ? 17.456 10.275 4.463 1.00 97.94 88 GLU A O 1
ATOM 715 N N . PHE A 1 89 ? 16.030 9.146 3.140 1.00 97.44 89 PHE A N 1
ATOM 716 C CA . PHE A 1 89 ? 14.793 9.406 3.882 1.00 97.44 89 PHE A CA 1
ATOM 717 C C . PHE A 1 89 ? 14.066 8.097 4.240 1.00 97.44 89 PHE A C 1
ATOM 719 O O . PHE A 1 89 ? 12.936 7.873 3.789 1.00 97.44 89 PHE A O 1
ATOM 726 N N . PRO A 1 90 ? 14.689 7.204 5.034 1.00 95.50 90 PRO A N 1
ATOM 727 C CA . PRO A 1 90 ? 14.096 5.914 5.407 1.00 95.50 90 PRO A CA 1
ATOM 728 C C . PRO A 1 90 ? 12.829 6.059 6.269 1.00 95.50 90 PRO A C 1
ATOM 730 O O . PRO A 1 90 ? 12.034 5.132 6.392 1.00 95.50 90 PRO A O 1
ATOM 733 N N . ASP A 1 91 ? 12.625 7.226 6.878 1.00 93.81 91 ASP A N 1
ATOM 734 C CA . ASP A 1 91 ? 11.428 7.596 7.627 1.00 93.81 91 ASP A CA 1
ATOM 735 C C . ASP A 1 91 ? 10.252 8.000 6.720 1.00 93.81 91 ASP A C 1
ATOM 737 O O . ASP A 1 91 ? 9.111 8.009 7.182 1.00 93.81 91 ASP A O 1
ATOM 741 N N . VAL A 1 92 ? 10.501 8.272 5.435 1.00 96.62 92 VAL A N 1
ATOM 742 C CA . VAL A 1 92 ? 9.503 8.774 4.476 1.00 96.62 92 VAL A CA 1
ATOM 743 C C . VAL A 1 92 ? 9.250 7.790 3.343 1.00 96.62 92 VAL A C 1
ATOM 745 O O . VAL A 1 92 ? 8.098 7.563 2.985 1.00 96.62 92 VAL A O 1
ATOM 748 N N . VAL A 1 93 ? 10.303 7.222 2.753 1.00 98.44 93 VAL A N 1
ATOM 749 C CA . VAL A 1 93 ? 10.197 6.304 1.615 1.00 98.44 93 VAL A CA 1
ATOM 750 C C . VAL A 1 93 ? 10.208 4.875 2.130 1.00 98.44 93 VAL A C 1
ATOM 752 O O . VAL A 1 93 ? 11.201 4.428 2.688 1.00 98.44 93 VAL A O 1
ATOM 755 N N . SER A 1 94 ? 9.118 4.147 1.907 1.00 98.25 94 SER A N 1
ATOM 756 C CA . SER A 1 94 ? 8.944 2.777 2.397 1.00 98.25 94 SER A CA 1
ATOM 757 C C . SER A 1 94 ? 9.540 1.715 1.471 1.00 98.25 94 SER A C 1
ATOM 759 O O . SER A 1 94 ? 9.852 0.621 1.932 1.00 98.25 94 SER A O 1
ATOM 761 N N . GLY A 1 95 ? 9.666 1.996 0.169 1.00 98.25 95 GLY A N 1
ATOM 762 C CA . GLY A 1 95 ? 10.137 1.040 -0.838 1.00 98.25 95 GLY A CA 1
ATOM 763 C C . GLY A 1 95 ? 9.606 1.349 -2.238 1.00 98.25 95 GLY A C 1
ATOM 764 O O . GLY A 1 95 ? 9.300 2.503 -2.520 1.00 98.25 95 GLY A O 1
ATOM 765 N N . TYR A 1 96 ? 9.485 0.337 -3.102 1.00 98.69 96 TYR A N 1
ATOM 766 C CA . TYR A 1 96 ? 9.056 0.497 -4.503 1.00 98.69 96 TYR A CA 1
ATOM 767 C C . TYR A 1 96 ? 7.904 -0.446 -4.905 1.00 98.69 96 TYR A C 1
ATOM 769 O O . TYR A 1 96 ? 7.716 -1.509 -4.305 1.00 98.69 96 TYR A O 1
ATOM 777 N N . ASP A 1 97 ? 7.140 -0.072 -5.933 1.00 98.50 97 ASP A N 1
ATOM 778 C CA . ASP A 1 97 ? 6.031 -0.849 -6.510 1.00 98.50 97 ASP A CA 1
ATOM 779 C C . ASP A 1 97 ? 5.952 -0.676 -8.048 1.00 98.50 97 ASP A C 1
ATOM 781 O O . ASP A 1 97 ? 6.590 0.200 -8.633 1.00 98.50 97 ASP A O 1
ATOM 785 N N . LEU A 1 98 ? 5.177 -1.535 -8.714 1.00 97.06 98 LEU A N 1
ATOM 786 C CA . LEU A 1 98 ? 4.808 -1.442 -10.124 1.00 97.06 98 LEU A CA 1
ATOM 787 C C . LEU A 1 98 ? 3.284 -1.519 -10.287 1.00 97.06 98 LEU A C 1
ATOM 789 O O . LEU A 1 98 ? 2.687 -2.596 -10.190 1.00 97.06 98 LEU A O 1
ATOM 793 N N . SER A 1 99 ? 2.675 -0.384 -10.623 1.00 91.69 99 SER A N 1
ATOM 794 C CA . SER A 1 99 ? 1.230 -0.215 -10.825 1.00 91.69 99 SER A CA 1
ATOM 795 C C . SER A 1 99 ? 0.833 -0.193 -12.315 1.00 91.69 99 SER A C 1
ATOM 797 O O . SER A 1 99 ? 1.665 -0.283 -13.225 1.00 91.69 99 SER A O 1
ATOM 799 N N . GLY A 1 100 ? -0.470 -0.066 -12.577 1.00 90.94 100 GLY A N 1
ATOM 800 C CA . GLY A 1 100 ? -1.071 -0.096 -13.914 1.00 90.94 100 GLY A CA 1
ATOM 801 C C . GLY A 1 100 ? -1.700 -1.451 -14.248 1.00 90.94 100 GLY A C 1
ATOM 802 O O . GLY A 1 100 ? -1.517 -2.427 -13.525 1.00 90.94 100 GLY A O 1
ATOM 803 N N . ASN A 1 101 ? -2.456 -1.512 -15.350 1.00 92.62 101 ASN A N 1
ATOM 804 C CA . ASN A 1 101 ? -3.233 -2.698 -15.726 1.00 92.62 101 ASN A CA 1
ATOM 805 C C . ASN A 1 101 ? -2.351 -3.953 -15.903 1.00 92.62 101 ASN A C 1
ATOM 807 O O . ASN A 1 101 ? -1.646 -4.112 -16.902 1.00 92.62 101 ASN A O 1
ATOM 811 N N . GLU A 1 102 ? -2.430 -4.861 -14.930 1.00 94.50 102 GLU A N 1
ATOM 812 C CA . GLU A 1 102 ? -1.572 -6.043 -14.811 1.00 94.50 102 GLU A CA 1
ATOM 813 C C . GLU A 1 102 ? -1.823 -7.109 -15.894 1.00 94.50 102 GLU A C 1
ATOM 815 O O . GLU A 1 102 ? -0.965 -7.955 -16.150 1.00 94.50 102 GLU A O 1
ATOM 820 N N . ALA A 1 103 ? -3.002 -7.087 -16.522 1.00 91.25 103 ALA A N 1
ATOM 821 C CA . ALA A 1 103 ? -3.373 -8.005 -17.597 1.00 91.25 103 ALA A CA 1
ATOM 822 C C . ALA A 1 103 ? -2.970 -7.491 -18.986 1.00 91.25 103 ALA A C 1
ATOM 824 O O . ALA A 1 103 ? -2.724 -8.289 -19.887 1.00 91.25 103 ALA A O 1
ATOM 825 N N . LEU A 1 104 ? -2.924 -6.168 -19.169 1.00 93.00 104 LEU A N 1
ATOM 826 C CA . LEU A 1 104 ? -2.587 -5.540 -20.448 1.00 93.00 104 LEU A CA 1
ATOM 827 C C . LEU A 1 104 ? -1.076 -5.355 -20.632 1.00 93.00 104 LEU A C 1
ATOM 829 O O . LEU A 1 104 ? -0.573 -5.390 -21.756 1.00 93.00 104 LEU A O 1
ATOM 833 N N . TYR A 1 105 ? -0.364 -5.108 -19.535 1.00 95.00 105 TYR A N 1
ATOM 834 C CA . TYR A 1 105 ? 1.042 -4.729 -19.552 1.00 95.00 105 TYR A CA 1
ATOM 835 C C . TYR A 1 105 ? 1.974 -5.865 -19.108 1.00 95.00 105 TYR A C 1
ATOM 837 O O . TYR A 1 105 ? 1.601 -7.034 -19.099 1.00 95.00 105 TYR A O 1
ATOM 845 N N . LYS A 1 106 ? 3.242 -5.540 -18.832 1.00 96.25 106 LYS A N 1
ATOM 846 C CA . LYS A 1 106 ? 4.295 -6.538 -18.631 1.00 96.25 106 LYS A CA 1
ATOM 847 C C . LYS A 1 106 ? 4.262 -7.164 -17.222 1.00 96.25 106 LYS A C 1
ATOM 849 O O . LYS A 1 106 ? 3.949 -6.465 -16.246 1.00 96.25 106 LYS A O 1
ATOM 854 N N . PRO A 1 107 ? 4.594 -8.466 -17.095 1.00 96.31 107 PRO A N 1
ATOM 855 C CA . PRO A 1 107 ? 4.729 -9.130 -15.800 1.00 96.31 107 PRO A CA 1
ATOM 856 C C . PRO A 1 107 ? 5.974 -8.642 -15.043 1.00 96.31 107 PRO A C 1
ATOM 858 O O . PRO A 1 107 ? 6.861 -8.018 -15.623 1.00 96.31 107 PRO A O 1
ATOM 861 N N . LEU A 1 108 ? 6.066 -8.953 -13.749 1.00 97.62 108 LEU A N 1
ATOM 862 C CA . LEU A 1 108 ? 7.215 -8.598 -12.909 1.00 97.62 108 LEU A CA 1
ATOM 863 C C . LEU A 1 108 ? 8.515 -9.212 -13.443 1.00 97.62 108 LEU A C 1
ATOM 865 O O . LEU A 1 108 ? 9.535 -8.526 -13.502 1.00 97.62 108 LEU A O 1
ATOM 869 N N . SER A 1 109 ? 8.467 -10.464 -13.906 1.00 97.06 109 SER A N 1
ATOM 870 C CA . SER A 1 109 ? 9.599 -11.153 -14.540 1.00 97.06 109 SER A CA 1
ATOM 871 C C . SER A 1 109 ? 10.212 -10.405 -15.730 1.00 97.06 109 SER A C 1
ATOM 873 O O . SER A 1 109 ? 11.422 -10.481 -15.924 1.00 97.06 109 SER A O 1
ATOM 875 N N . TYR A 1 110 ? 9.436 -9.621 -16.488 1.00 97.75 110 TYR A N 1
ATOM 876 C CA . TYR A 1 110 ? 9.970 -8.787 -17.575 1.00 97.75 110 TYR A CA 1
ATOM 877 C C . TYR A 1 110 ? 10.913 -7.686 -17.062 1.00 97.75 110 TYR A C 1
ATOM 879 O O . TYR A 1 110 ? 11.846 -7.285 -17.754 1.00 97.75 110 TYR A O 1
ATOM 887 N N . TYR A 1 111 ? 10.693 -7.213 -15.834 1.00 98.12 111 TYR A N 1
ATOM 888 C CA . TYR A 1 111 ? 11.483 -6.169 -15.185 1.00 98.12 111 TYR A CA 1
ATOM 889 C C . TYR A 1 111 ? 12.592 -6.725 -14.286 1.00 98.12 111 TYR A C 1
ATOM 891 O O . TYR A 1 111 ? 13.157 -5.972 -13.495 1.00 98.12 111 TYR A O 1
ATOM 899 N N . SER A 1 112 ? 12.933 -8.015 -14.383 1.00 96.94 112 SER A N 1
ATOM 900 C CA . SER A 1 112 ? 13.877 -8.666 -13.465 1.00 96.94 112 SER A CA 1
ATOM 901 C C . SER A 1 112 ? 15.231 -7.958 -13.378 1.00 96.94 112 SER A C 1
ATOM 903 O O . SER A 1 112 ? 15.785 -7.858 -12.290 1.00 96.94 112 SER A O 1
ATOM 905 N N . GLU A 1 113 ? 15.750 -7.431 -14.492 1.00 97.19 113 GLU A N 1
ATOM 906 C CA . GLU A 1 113 ? 16.999 -6.654 -14.507 1.00 97.19 113 GLU A CA 1
ATOM 907 C C . GLU A 1 113 ? 16.909 -5.423 -13.591 1.00 97.19 113 GLU A C 1
ATOM 909 O O . GLU A 1 113 ? 17.780 -5.201 -12.751 1.00 97.19 113 GLU A O 1
ATOM 914 N N . ALA A 1 114 ? 15.817 -4.663 -13.697 1.00 98.44 114 ALA A N 1
ATOM 915 C CA . ALA A 1 114 ? 15.580 -3.490 -12.867 1.00 98.44 114 ALA A CA 1
ATOM 916 C C . ALA A 1 114 ? 15.328 -3.865 -11.401 1.00 98.44 114 ALA A C 1
ATOM 918 O O . ALA A 1 114 ? 15.919 -3.281 -10.497 1.00 98.44 114 ALA A O 1
ATOM 919 N N . LEU A 1 115 ? 14.476 -4.863 -11.157 1.00 98.50 115 LEU A N 1
ATOM 920 C CA . LEU A 1 115 ? 14.037 -5.236 -9.810 1.00 98.50 115 LEU A CA 1
ATOM 921 C C . LEU A 1 115 ? 15.127 -5.957 -8.999 1.00 98.50 115 LEU A C 1
ATOM 923 O O . LEU A 1 115 ? 15.129 -5.879 -7.769 1.00 98.50 115 LEU A O 1
ATOM 927 N N . LEU A 1 116 ? 16.076 -6.631 -9.656 1.00 98.44 116 LEU A N 1
ATOM 928 C CA . LEU A 1 116 ? 17.213 -7.274 -8.989 1.00 98.44 116 LEU A CA 1
ATOM 929 C C . LEU A 1 116 ? 18.388 -6.317 -8.747 1.00 98.44 116 LEU A C 1
ATOM 931 O O . LEU A 1 116 ? 19.243 -6.634 -7.915 1.00 98.44 116 LEU A O 1
ATOM 935 N N . TYR A 1 117 ? 18.411 -5.144 -9.390 1.00 98.56 117 TYR A N 1
ATOM 936 C CA . TYR A 1 117 ? 19.504 -4.174 -9.286 1.00 98.56 117 TYR A CA 1
ATOM 937 C C . TYR A 1 117 ? 19.932 -3.856 -7.837 1.00 98.56 117 TYR A C 1
ATOM 939 O O . TYR A 1 117 ? 21.137 -3.912 -7.568 1.00 98.56 117 TYR A O 1
ATOM 947 N N . PRO A 1 118 ? 19.024 -3.590 -6.865 1.00 98.38 118 PRO A N 1
ATOM 948 C CA . PRO A 1 118 ? 19.429 -3.303 -5.484 1.00 98.38 118 PRO A CA 1
ATOM 949 C C . PRO A 1 118 ? 20.211 -4.451 -4.832 1.00 98.38 118 PRO A C 1
ATOM 951 O O . PRO A 1 118 ? 21.223 -4.222 -4.169 1.00 98.38 118 PRO A O 1
ATOM 954 N N . SER A 1 119 ? 19.798 -5.698 -5.080 1.00 97.75 119 SER A N 1
ATOM 955 C CA . SER A 1 119 ? 20.452 -6.892 -4.526 1.00 97.75 119 SER A CA 1
ATOM 956 C C . SER A 1 119 ? 21.812 -7.203 -5.160 1.00 97.75 119 SER A C 1
ATOM 958 O O . SER A 1 119 ? 22.592 -7.960 -4.591 1.00 97.75 119 SER A O 1
ATOM 960 N N . GLN A 1 120 ? 22.101 -6.605 -6.319 1.00 97.62 120 GLN A N 1
ATOM 961 C CA . GLN A 1 120 ? 23.352 -6.769 -7.063 1.00 97.62 120 GLN A CA 1
ATOM 962 C C . GLN A 1 120 ? 24.389 -5.681 -6.744 1.00 97.62 120 GLN A C 1
ATOM 964 O O . GLN A 1 120 ? 25.481 -5.700 -7.308 1.00 97.62 120 GLN A O 1
ATOM 969 N N . GLN A 1 121 ? 24.058 -4.716 -5.879 1.00 97.69 121 GLN A N 1
ATOM 970 C CA . GLN A 1 121 ? 25.014 -3.700 -5.433 1.00 97.69 121 GLN A CA 1
ATOM 971 C C . GLN A 1 121 ? 26.099 -4.311 -4.533 1.00 97.69 121 GLN A C 1
ATOM 973 O O . GLN A 1 121 ? 25.925 -5.402 -3.993 1.00 97.69 121 GLN A O 1
ATOM 978 N N . ASP A 1 122 ? 27.198 -3.579 -4.338 1.00 95.62 122 ASP A N 1
ATOM 979 C CA . ASP A 1 122 ? 28.258 -3.935 -3.393 1.00 95.62 122 ASP A CA 1
ATOM 980 C C . ASP A 1 122 ? 28.427 -2.827 -2.328 1.00 95.62 122 ASP A C 1
ATOM 982 O O . ASP A 1 122 ? 28.887 -1.729 -2.662 1.00 95.62 122 ASP A O 1
ATOM 986 N N . PRO A 1 123 ? 28.012 -3.052 -1.062 1.00 96.19 123 PRO A N 1
ATOM 987 C CA . PRO A 1 123 ? 27.319 -4.244 -0.565 1.00 96.19 123 PRO A CA 1
ATOM 988 C C . PRO A 1 123 ? 25.869 -4.350 -1.091 1.00 96.19 123 PRO A C 1
ATOM 990 O O . PRO A 1 123 ? 25.267 -3.321 -1.427 1.00 96.19 123 PRO A O 1
ATOM 993 N N . PRO A 1 124 ? 25.267 -5.561 -1.107 1.00 97.56 124 PRO A N 1
ATOM 994 C CA . PRO A 1 124 ? 23.877 -5.750 -1.517 1.00 97.56 124 PRO A CA 1
ATOM 995 C C . PRO A 1 124 ? 22.920 -4.879 -0.711 1.00 97.56 124 PRO A C 1
ATOM 997 O O . PRO A 1 124 ? 23.009 -4.803 0.517 1.00 97.56 124 PRO A O 1
ATOM 1000 N N . TYR A 1 125 ? 21.972 -4.246 -1.398 1.00 97.94 125 TYR A N 1
ATOM 1001 C CA . TYR A 1 125 ? 20.962 -3.412 -0.768 1.00 97.94 125 TYR A CA 1
ATOM 1002 C C . TYR A 1 125 ? 19.594 -4.091 -0.773 1.00 97.94 125 TYR A C 1
ATOM 1004 O O . TYR A 1 125 ? 19.107 -4.542 -1.810 1.00 97.94 125 TYR A O 1
ATOM 1012 N N . HIS A 1 126 ? 18.942 -4.120 0.388 1.00 97.06 126 HIS A N 1
ATOM 1013 C CA . HIS A 1 126 ? 17.566 -4.584 0.505 1.00 97.06 126 HIS A CA 1
ATOM 1014 C C . HIS A 1 126 ? 16.606 -3.402 0.340 1.00 97.06 126 HIS A C 1
ATOM 1016 O O . HIS A 1 126 ? 16.355 -2.666 1.292 1.00 97.06 126 HIS A O 1
ATOM 1022 N N . LEU A 1 127 ? 16.091 -3.219 -0.878 1.00 98.31 127 LEU A N 1
ATOM 1023 C CA . LEU A 1 127 ? 14.979 -2.307 -1.139 1.00 98.31 127 LEU A CA 1
ATOM 1024 C C . LEU A 1 127 ? 13.656 -3.055 -0.895 1.00 98.31 127 LEU A C 1
ATOM 1026 O O . LEU A 1 127 ? 13.424 -4.062 -1.568 1.00 98.31 127 LEU A O 1
ATOM 1030 N N . PRO A 1 128 ? 12.790 -2.599 0.028 1.00 98.56 128 PRO A N 1
ATOM 1031 C CA . PRO A 1 128 ? 11.483 -3.215 0.226 1.00 98.56 128 PRO A CA 1
ATOM 1032 C C . PRO A 1 128 ? 10.587 -3.047 -1.009 1.00 98.56 128 PRO A C 1
ATOM 1034 O O . PRO A 1 128 ? 10.559 -1.980 -1.626 1.00 98.56 128 PRO A O 1
ATOM 1037 N N . TYR A 1 129 ? 9.815 -4.083 -1.339 1.00 98.62 129 TYR A N 1
ATOM 1038 C CA . TYR A 1 129 ? 8.863 -4.057 -2.453 1.00 98.62 129 TYR A CA 1
ATOM 1039 C C . TYR A 1 129 ? 7.421 -4.277 -1.988 1.00 98.62 129 TYR A C 1
ATOM 1041 O O . TYR A 1 129 ? 7.173 -5.070 -1.079 1.00 98.62 129 TYR A O 1
ATOM 1049 N N . PHE A 1 130 ? 6.469 -3.612 -2.645 1.00 98.44 130 PHE A N 1
ATOM 1050 C CA . PHE A 1 130 ? 5.034 -3.652 -2.319 1.00 98.44 130 PHE A CA 1
ATOM 1051 C C . PHE A 1 130 ? 4.176 -4.013 -3.532 1.00 98.44 130 PHE A C 1
ATOM 1053 O O . PHE A 1 130 ? 3.154 -3.378 -3.781 1.00 98.44 130 PHE A O 1
ATOM 1060 N N . PHE A 1 131 ? 4.634 -5.000 -4.305 1.00 98.25 131 PHE A N 1
ATOM 1061 C CA . PHE A 1 131 ? 4.104 -5.292 -5.631 1.00 98.25 131 PHE A CA 1
ATOM 1062 C C . PHE A 1 131 ? 2.595 -5.524 -5.652 1.00 98.25 131 PHE A C 1
ATOM 1064 O O . PHE A 1 131 ? 2.083 -6.412 -4.965 1.00 98.25 131 PHE A O 1
ATOM 1071 N N . HIS A 1 132 ? 1.913 -4.827 -6.556 1.00 98.00 132 HIS A N 1
ATOM 1072 C CA . HIS A 1 132 ? 0.670 -5.330 -7.134 1.00 98.00 132 HIS A CA 1
ATOM 1073 C C . HIS A 1 132 ? 0.946 -6.669 -7.815 1.00 98.00 132 HIS A C 1
ATOM 1075 O O . HIS A 1 132 ? 1.829 -6.746 -8.674 1.00 98.00 132 HIS A O 1
ATOM 1081 N N . ALA A 1 133 ? 0.219 -7.722 -7.442 1.00 97.69 133 ALA A N 1
ATOM 1082 C CA . ALA A 1 133 ? 0.375 -9.016 -8.090 1.00 97.69 133 ALA A CA 1
ATOM 1083 C C . ALA A 1 133 ? -0.902 -9.856 -8.054 1.00 97.69 133 ALA A C 1
ATOM 1085 O O . ALA A 1 133 ? -1.530 -10.032 -7.008 1.00 97.69 133 ALA A O 1
ATOM 1086 N N . GLY A 1 134 ? -1.232 -10.465 -9.189 1.00 97.00 134 GLY A N 1
ATOM 1087 C CA . GLY A 1 134 ? -2.345 -11.396 -9.302 1.00 97.00 134 GLY A CA 1
ATOM 1088 C C . GLY A 1 134 ? -3.720 -10.735 -9.237 1.00 97.00 134 GLY A C 1
ATOM 1089 O O . GLY A 1 134 ? -4.678 -11.402 -8.847 1.00 97.00 134 GLY A O 1
ATOM 1090 N N . GLU A 1 135 ? -3.856 -9.466 -9.619 1.00 97.06 135 GLU A N 1
ATOM 1091 C CA . GLU A 1 135 ? -5.137 -8.784 -9.806 1.00 97.06 135 GLU A CA 1
ATOM 1092 C C . GLU A 1 135 ? -5.817 -9.270 -11.098 1.00 97.06 135 GLU A C 1
ATOM 1094 O O . GLU A 1 135 ? -5.900 -8.589 -12.118 1.00 97.06 135 GLU A O 1
ATOM 1099 N N . THR A 1 136 ? -6.275 -10.523 -11.087 1.00 95.38 136 THR A N 1
ATOM 1100 C CA . THR A 1 136 ? -6.904 -11.137 -12.256 1.00 95.38 136 THR A CA 1
ATOM 1101 C C . THR A 1 136 ? -7.929 -12.206 -11.879 1.00 95.38 136 THR A C 1
ATOM 1103 O O . THR A 1 136 ? -7.681 -13.046 -10.999 1.00 95.38 136 THR A O 1
ATOM 1106 N N . PRO A 1 137 ? -9.093 -12.247 -12.556 1.00 93.12 137 PRO A N 1
ATOM 1107 C CA . PRO A 1 137 ? -10.049 -13.325 -12.361 1.00 93.12 137 PRO A CA 1
ATOM 1108 C C . PRO A 1 137 ? -9.574 -14.622 -13.034 1.00 93.12 137 PRO A C 1
ATOM 1110 O O . PRO A 1 137 ? -10.031 -15.700 -12.658 1.00 93.12 137 PRO A O 1
ATOM 1113 N N . TRP A 1 138 ? -8.630 -14.541 -13.974 1.00 90.75 138 TRP A N 1
ATOM 1114 C CA . TRP A 1 138 ? -8.169 -15.661 -14.789 1.00 90.75 138 TRP A CA 1
ATOM 1115 C C . TRP A 1 138 ? -7.129 -16.524 -14.063 1.00 90.75 138 TRP A C 1
ATOM 1117 O O . TRP A 1 138 ? -6.348 -16.035 -13.249 1.00 90.75 138 TRP A O 1
ATOM 1127 N N . GLN A 1 139 ? -7.112 -17.823 -14.363 1.00 89.12 139 GLN A N 1
ATOM 1128 C CA . GLN A 1 139 ? -6.115 -18.770 -13.856 1.00 89.12 139 GLN A CA 1
ATOM 1129 C C . GLN A 1 139 ? -5.094 -19.103 -14.945 1.00 89.12 139 GLN A C 1
ATOM 1131 O O . GLN A 1 139 ? -5.447 -19.179 -16.119 1.00 89.12 139 GLN A O 1
ATOM 1136 N N . GLY A 1 140 ? -3.841 -19.351 -14.552 1.00 85.69 140 GLY A N 1
ATOM 1137 C CA . GLY A 1 140 ? -2.794 -19.809 -15.474 1.00 85.69 140 GLY A CA 1
ATOM 1138 C C . GLY A 1 140 ? -2.273 -18.729 -16.427 1.00 85.69 140 GLY A C 1
ATOM 1139 O O . GLY A 1 140 ? -1.632 -19.058 -17.419 1.00 85.69 140 GLY A O 1
ATOM 1140 N N . THR A 1 141 ? -2.548 -17.457 -16.136 1.00 90.94 141 THR A N 1
ATOM 1141 C CA . THR A 1 141 ? -2.041 -16.302 -16.883 1.00 90.94 141 THR A CA 1
ATOM 1142 C C . THR A 1 141 ? -0.734 -15.792 -16.282 1.00 90.94 141 THR A C 1
ATOM 1144 O O . THR A 1 141 ? -0.474 -15.983 -15.092 1.00 90.94 141 THR A O 1
ATOM 1147 N N . GLU A 1 142 ? 0.069 -15.083 -17.080 1.00 92.00 142 GLU A N 1
ATOM 1148 C CA . GLU A 1 142 ? 1.278 -14.395 -16.596 1.00 92.00 142 GLU A CA 1
ATOM 1149 C C . GLU A 1 142 ? 0.964 -13.435 -15.437 1.00 92.00 142 GLU A C 1
ATOM 1151 O O . GLU A 1 142 ? 1.697 -13.391 -14.453 1.00 92.00 142 GLU A O 1
ATOM 1156 N N . THR A 1 143 ? -0.186 -12.755 -15.488 1.00 94.19 143 THR A N 1
ATOM 1157 C CA . THR A 1 143 ? -0.694 -11.905 -14.401 1.00 94.19 143 THR A CA 1
ATOM 1158 C C . THR A 1 143 ? -0.836 -12.667 -13.083 1.00 94.19 143 THR A C 1
ATOM 1160 O O . THR A 1 143 ? -0.390 -12.196 -12.044 1.00 94.19 143 THR A O 1
ATOM 1163 N N . GLY A 1 144 ? -1.404 -13.878 -13.102 1.00 94.69 144 GLY A N 1
ATOM 1164 C CA . GLY A 1 144 ? -1.483 -14.717 -11.902 1.00 94.69 144 GLY A CA 1
ATOM 1165 C C . GLY A 1 144 ? -0.104 -15.159 -11.398 1.00 94.69 144 GLY A C 1
ATOM 1166 O O . GLY A 1 144 ? 0.112 -15.264 -10.190 1.00 94.69 144 GLY A O 1
ATOM 1167 N N . PHE A 1 145 ? 0.852 -15.376 -12.306 1.00 96.00 145 PHE A N 1
ATOM 1168 C CA . PHE A 1 145 ? 2.222 -15.764 -11.960 1.00 96.00 145 PHE A CA 1
ATOM 1169 C C . PHE A 1 145 ? 3.076 -14.630 -11.386 1.00 96.00 145 PHE A C 1
ATOM 1171 O O . PHE A 1 145 ? 4.049 -14.935 -10.698 1.00 96.00 145 PHE A O 1
ATOM 1178 N N . ASN A 1 146 ? 2.666 -13.361 -11.507 1.00 97.69 146 ASN A N 1
ATOM 1179 C CA . ASN A 1 146 ? 3.300 -12.265 -10.764 1.00 97.69 146 ASN A CA 1
ATOM 1180 C C . ASN A 1 146 ? 3.272 -12.500 -9.242 1.00 97.69 146 ASN A C 1
ATOM 1182 O O . ASN A 1 146 ? 4.138 -11.993 -8.535 1.00 97.69 146 ASN A O 1
ATOM 1186 N N . LEU A 1 147 ? 2.336 -13.308 -8.721 1.00 97.81 147 LEU A N 1
ATOM 1187 C CA . LEU A 1 147 ? 2.357 -13.744 -7.319 1.00 97.81 147 LEU A CA 1
ATOM 1188 C C . LEU A 1 147 ? 3.642 -14.506 -6.974 1.00 97.81 147 LEU A C 1
ATOM 1190 O O . LEU A 1 147 ? 4.210 -14.297 -5.906 1.00 97.81 147 LEU A O 1
ATOM 1194 N N . ALA A 1 148 ? 4.109 -15.386 -7.864 1.00 97.31 148 ALA A N 1
ATOM 1195 C CA . ALA A 1 148 ? 5.348 -16.126 -7.655 1.00 97.31 148 ALA A CA 1
ATOM 1196 C C . ALA A 1 148 ? 6.549 -15.177 -7.645 1.00 97.31 148 ALA A C 1
ATOM 1198 O O . ALA A 1 148 ? 7.368 -15.248 -6.729 1.00 97.31 148 ALA A O 1
ATOM 1199 N N . ASP A 1 149 ? 6.608 -14.259 -8.609 1.00 97.25 149 ASP A N 1
ATOM 1200 C CA . ASP A 1 149 ? 7.684 -13.273 -8.714 1.00 97.25 149 ASP A CA 1
ATOM 1201 C C . ASP A 1 149 ? 7.725 -12.359 -7.480 1.00 97.25 149 ASP A C 1
ATOM 1203 O O . ASP A 1 149 ? 8.787 -12.181 -6.887 1.00 97.25 149 ASP A O 1
ATOM 1207 N N . ALA A 1 150 ? 6.576 -11.859 -7.013 1.00 98.25 150 ALA A N 1
ATOM 1208 C CA . ALA A 1 150 ? 6.496 -11.038 -5.805 1.00 98.25 150 ALA A CA 1
ATOM 1209 C C . ALA A 1 150 ? 6.999 -11.787 -4.554 1.00 98.25 150 ALA A C 1
ATOM 1211 O O . ALA A 1 150 ? 7.729 -11.223 -3.737 1.00 98.25 150 ALA A O 1
ATOM 1212 N N . ILE A 1 151 ? 6.668 -13.077 -4.420 1.00 98.06 151 ILE A N 1
ATOM 1213 C CA . ILE A 1 151 ? 7.152 -13.927 -3.319 1.00 98.06 151 ILE A CA 1
ATOM 1214 C C . ILE A 1 151 ? 8.669 -14.152 -3.411 1.00 98.06 151 ILE A C 1
ATOM 1216 O O . ILE A 1 151 ? 9.361 -14.113 -2.389 1.00 98.06 151 ILE A O 1
ATOM 1220 N N . LEU A 1 152 ? 9.191 -14.417 -4.613 1.00 96.75 152 LEU A N 1
ATOM 1221 C CA . LEU A 1 152 ? 10.615 -14.682 -4.854 1.00 96.75 152 LEU A CA 1
ATOM 1222 C C . LEU A 1 152 ? 11.477 -13.430 -4.663 1.00 96.75 152 LEU A C 1
ATOM 1224 O O . LEU A 1 152 ? 12.580 -13.526 -4.129 1.00 96.75 152 LEU A O 1
ATOM 1228 N N . LEU A 1 153 ? 10.943 -12.262 -5.018 1.00 96.94 153 LEU A N 1
ATOM 1229 C CA . LEU A 1 153 ? 11.555 -10.953 -4.782 1.00 96.94 153 LEU A CA 1
ATOM 1230 C C . LEU A 1 153 ? 11.404 -10.469 -3.328 1.00 96.94 153 LEU A C 1
ATOM 1232 O O . LEU A 1 153 ? 11.816 -9.357 -3.012 1.00 96.94 153 LEU A O 1
ATOM 1236 N N . ASN A 1 154 ? 10.863 -11.305 -2.433 1.00 96.50 154 ASN A N 1
ATOM 1237 C CA . ASN A 1 154 ? 10.647 -11.012 -1.015 1.00 96.50 154 ASN A CA 1
ATOM 1238 C C . ASN A 1 154 ? 9.841 -9.723 -0.783 1.00 96.50 154 ASN A C 1
ATOM 1240 O O . ASN A 1 154 ? 10.235 -8.884 0.026 1.00 96.50 154 ASN A O 1
ATOM 1244 N N . ALA A 1 155 ? 8.713 -9.574 -1.485 1.00 98.06 155 ALA A N 1
ATOM 1245 C CA . ALA A 1 155 ? 7.797 -8.463 -1.258 1.00 98.06 155 ALA A CA 1
ATOM 1246 C C . ALA A 1 155 ? 7.399 -8.359 0.224 1.00 98.06 155 ALA A C 1
ATOM 1248 O O . ALA A 1 155 ? 7.041 -9.353 0.862 1.00 98.06 155 ALA A O 1
ATOM 1249 N N . THR A 1 156 ? 7.433 -7.137 0.749 1.00 98.31 156 THR A N 1
ATOM 1250 C CA . THR A 1 156 ? 7.016 -6.805 2.113 1.00 98.31 156 THR A CA 1
ATOM 1251 C C . THR A 1 156 ? 5.519 -7.018 2.278 1.00 98.31 156 THR A C 1
ATOM 1253 O O . THR A 1 156 ? 5.089 -7.541 3.301 1.00 98.31 156 THR A O 1
ATOM 1256 N N . ARG A 1 157 ? 4.731 -6.628 1.266 1.00 98.38 157 ARG A N 1
ATOM 1257 C CA . ARG A 1 157 ? 3.289 -6.887 1.141 1.00 98.38 157 ARG A CA 1
ATOM 1258 C C . ARG A 1 157 ? 2.935 -7.103 -0.329 1.00 98.38 157 ARG A C 1
ATOM 1260 O O . ARG A 1 157 ? 3.659 -6.626 -1.201 1.00 98.38 157 ARG A O 1
ATOM 1267 N N . VAL A 1 158 ? 1.828 -7.794 -0.594 1.00 98.19 158 VAL A N 1
ATOM 1268 C CA . VAL A 1 158 ? 1.322 -8.013 -1.960 1.00 98.19 158 VAL A CA 1
ATOM 1269 C C . VAL A 1 158 ? -0.018 -7.306 -2.147 1.00 98.19 158 VAL A C 1
ATOM 1271 O O . VAL A 1 158 ? -0.971 -7.593 -1.424 1.00 98.19 158 VAL A O 1
ATOM 1274 N N . GLY A 1 159 ? -0.092 -6.410 -3.130 1.00 97.38 159 GLY A N 1
ATOM 1275 C CA . GLY A 1 159 ? -1.311 -5.702 -3.516 1.00 97.38 159 GLY A CA 1
ATOM 1276 C C . GLY A 1 159 ? -2.301 -6.613 -4.245 1.00 97.38 159 GLY A C 1
ATOM 1277 O O . GLY A 1 159 ? -1.913 -7.348 -5.158 1.00 97.38 159 GLY A O 1
ATOM 1278 N N . HIS A 1 160 ? -3.575 -6.550 -3.848 1.00 95.75 160 HIS A N 1
ATOM 1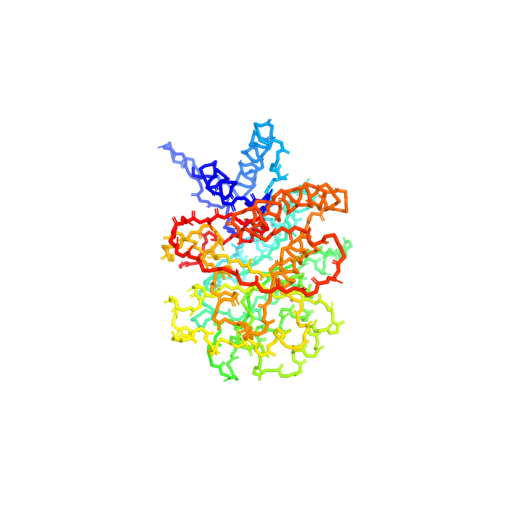279 C CA . HIS A 1 160 ? -4.722 -7.353 -4.292 1.00 95.75 160 HIS A CA 1
ATOM 1280 C C . HIS A 1 160 ? -4.630 -8.854 -4.007 1.00 95.75 160 HIS A C 1
ATOM 1282 O O . HIS A 1 160 ? -5.510 -9.422 -3.359 1.00 95.75 160 HIS A O 1
ATOM 1288 N N . ALA A 1 161 ? -3.615 -9.525 -4.558 1.00 96.75 161 ALA A N 1
ATOM 1289 C CA . ALA A 1 161 ? -3.465 -10.976 -4.533 1.00 96.75 161 ALA A CA 1
ATOM 1290 C C . ALA A 1 161 ? -4.733 -11.749 -4.958 1.00 96.75 161 ALA A C 1
ATOM 1292 O O . ALA A 1 161 ? -4.980 -12.863 -4.493 1.00 96.75 161 ALA A O 1
ATOM 1293 N N . TYR A 1 162 ? -5.556 -11.179 -5.846 1.00 97.12 162 TYR A N 1
ATOM 1294 C CA . TYR A 1 162 ? -6.901 -11.682 -6.154 1.00 97.12 162 TYR A CA 1
ATOM 1295 C C . TYR A 1 162 ? -6.893 -13.141 -6.653 1.00 97.12 162 TYR A C 1
ATOM 1297 O O . TYR A 1 162 ? -7.743 -13.957 -6.292 1.00 97.12 162 TYR A O 1
ATOM 1305 N N . ALA A 1 163 ? -5.896 -13.516 -7.452 1.00 96.88 163 ALA A N 1
ATOM 1306 C CA . ALA A 1 163 ? -5.730 -14.867 -7.974 1.00 96.88 163 ALA A CA 1
ATOM 1307 C C . ALA A 1 163 ? -5.178 -15.881 -6.951 1.00 96.88 163 ALA A C 1
ATOM 1309 O O . ALA A 1 163 ? -5.111 -17.067 -7.270 1.00 96.88 163 ALA A O 1
ATOM 1310 N N . LEU A 1 164 ? -4.806 -15.478 -5.730 1.00 96.75 164 LEU A N 1
ATOM 1311 C CA . LEU A 1 164 ? -4.062 -16.321 -4.784 1.00 96.75 164 LEU A CA 1
ATOM 1312 C C . LEU A 1 164 ? -4.774 -17.632 -4.423 1.00 96.75 164 LEU A C 1
ATOM 1314 O O . LEU A 1 164 ? -4.127 -18.679 -4.353 1.00 96.75 164 LEU A O 1
ATOM 1318 N N . SER A 1 165 ? -6.101 -17.614 -4.269 1.00 94.81 165 SER A N 1
ATOM 1319 C CA . SER A 1 165 ? -6.890 -18.823 -3.974 1.00 94.81 165 SER A CA 1
ATOM 1320 C C . SER A 1 165 ? -6.797 -19.891 -5.072 1.00 94.81 165 SER A C 1
ATOM 1322 O O . SER A 1 165 ? -7.006 -21.073 -4.812 1.00 94.81 165 SER A O 1
ATOM 1324 N N . LYS A 1 166 ? -6.412 -19.497 -6.291 1.00 94.88 166 LYS A N 1
ATOM 1325 C CA . LYS A 1 166 ? -6.221 -20.377 -7.452 1.00 94.88 166 LYS A CA 1
ATOM 1326 C C . LYS A 1 166 ? -4.832 -21.032 -7.484 1.00 94.88 166 LYS A C 1
ATOM 1328 O O . LYS A 1 166 ? -4.568 -21.865 -8.354 1.00 94.88 166 LYS A O 1
ATOM 1333 N N . HIS A 1 167 ? -3.943 -20.671 -6.553 1.00 95.38 167 HIS A N 1
ATOM 1334 C CA . HIS A 1 167 ? -2.551 -21.121 -6.500 1.00 95.38 167 HIS A CA 1
ATOM 1335 C C . HIS A 1 167 ? -2.151 -21.617 -5.091 1.00 95.38 167 HIS A C 1
ATOM 1337 O O . HIS A 1 167 ? -1.410 -20.939 -4.376 1.00 95.38 167 HIS A O 1
ATOM 1343 N N . PRO A 1 168 ? -2.547 -22.843 -4.689 1.00 94.50 168 PRO A N 1
ATOM 1344 C CA . PRO A 1 168 ? -2.303 -23.358 -3.336 1.00 94.50 168 PRO A CA 1
ATOM 1345 C C . PRO A 1 168 ? -0.819 -23.408 -2.934 1.00 94.50 168 PRO A C 1
ATOM 1347 O O . PRO A 1 168 ? -0.481 -23.238 -1.764 1.00 94.50 168 PRO A O 1
ATOM 1350 N N . LYS A 1 169 ? 0.094 -23.600 -3.898 1.00 95.50 169 LYS A N 1
ATOM 1351 C CA . LYS A 1 169 ? 1.544 -23.533 -3.643 1.00 95.50 169 LYS A CA 1
ATOM 1352 C C . LYS A 1 169 ? 1.998 -22.119 -3.267 1.00 95.50 169 LYS A C 1
ATOM 1354 O O . LYS A 1 169 ? 2.816 -21.980 -2.364 1.00 95.50 169 LYS A O 1
ATOM 1359 N N . PHE A 1 170 ? 1.465 -21.087 -3.924 1.00 96.06 170 PHE A N 1
ATOM 1360 C CA . PHE A 1 170 ? 1.799 -19.691 -3.622 1.00 96.06 170 PHE A CA 1
ATOM 1361 C C . PHE A 1 170 ? 1.185 -19.271 -2.289 1.00 96.06 170 PHE A C 1
ATOM 1363 O O . PHE A 1 170 ? 1.878 -18.674 -1.473 1.00 96.06 170 PHE A O 1
ATOM 1370 N N . LEU A 1 171 ? -0.056 -19.690 -2.011 1.00 96.12 171 LEU A N 1
ATOM 1371 C CA . LEU A 1 171 ? -0.695 -19.492 -0.709 1.00 96.12 171 LEU A CA 1
ATOM 1372 C C . LEU A 1 171 ? 0.142 -20.089 0.426 1.00 96.12 171 LEU A C 1
ATOM 1374 O O . LEU A 1 171 ? 0.431 -19.404 1.403 1.00 96.12 171 LEU A O 1
ATOM 1378 N N . LYS A 1 172 ? 0.607 -21.336 0.272 1.00 95.88 172 LYS A N 1
ATOM 1379 C CA . LYS A 1 172 ? 1.492 -21.975 1.254 1.00 95.88 172 LYS A CA 1
ATOM 1380 C C . LYS A 1 172 ? 2.762 -21.155 1.499 1.00 95.88 172 LYS A C 1
ATOM 1382 O O . LYS A 1 172 ? 3.148 -20.982 2.650 1.00 95.88 172 LYS A O 1
ATOM 1387 N N . LEU A 1 173 ? 3.404 -20.653 0.444 1.00 96.31 173 LEU A N 1
ATOM 1388 C CA . LEU A 1 173 ? 4.626 -19.852 0.564 1.00 96.31 173 LEU A CA 1
ATOM 1389 C C . LEU A 1 173 ? 4.374 -18.496 1.234 1.00 96.31 173 LEU A C 1
ATOM 1391 O O . LEU A 1 173 ? 5.160 -18.097 2.090 1.00 96.31 173 LEU A O 1
ATOM 1395 N N . ILE A 1 174 ? 3.279 -17.816 0.887 1.00 96.44 174 ILE A N 1
ATOM 1396 C CA . ILE A 1 174 ? 2.867 -16.552 1.511 1.00 96.44 174 ILE A CA 1
ATOM 1397 C C . ILE A 1 174 ? 2.617 -16.742 3.009 1.00 96.44 174 ILE A C 1
ATOM 1399 O O . ILE A 1 174 ? 3.153 -15.983 3.813 1.00 96.44 174 ILE A O 1
ATOM 1403 N N . LEU A 1 175 ? 1.888 -17.796 3.393 1.00 95.12 175 LEU A N 1
ATOM 1404 C CA . LEU A 1 175 ? 1.640 -18.131 4.798 1.00 95.12 175 LEU A CA 1
ATOM 1405 C C . LEU A 1 175 ? 2.943 -18.445 5.545 1.00 95.12 175 LEU A C 1
ATOM 1407 O O . LEU A 1 175 ? 3.152 -17.948 6.647 1.00 95.12 175 LEU A O 1
ATOM 1411 N N . GLN A 1 176 ? 3.844 -19.226 4.939 1.00 94.94 176 GLN A N 1
ATOM 1412 C CA . GLN A 1 176 ? 5.137 -19.578 5.538 1.00 94.94 176 GLN A CA 1
ATOM 1413 C C . GLN A 1 176 ? 6.058 -18.371 5.734 1.00 94.94 176 GLN A C 1
ATOM 1415 O O . GLN A 1 176 ? 6.746 -18.289 6.748 1.00 94.94 176 GLN A O 1
ATOM 1420 N N . LYS A 1 177 ? 6.087 -17.448 4.769 1.00 95.50 177 LYS A N 1
ATOM 1421 C CA . LYS A 1 177 ? 6.887 -16.218 4.850 1.00 95.50 177 LYS A CA 1
ATOM 1422 C C . LYS A 1 177 ? 6.205 -15.117 5.667 1.00 95.50 177 LYS A C 1
ATOM 1424 O O . LYS A 1 177 ? 6.854 -14.129 5.989 1.00 95.50 177 LYS A O 1
ATOM 1429 N N . GLY A 1 178 ? 4.922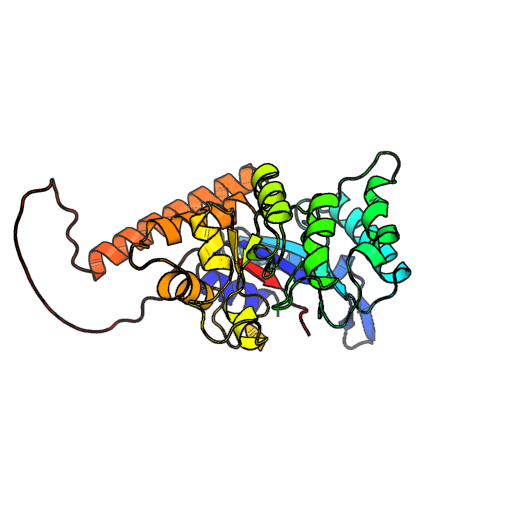 -15.274 5.995 1.00 94.81 178 GLY A N 1
ATOM 1430 C CA . GLY A 1 178 ? 4.143 -14.268 6.710 1.00 94.81 178 GLY A CA 1
ATOM 1431 C C . GLY A 1 178 ? 3.920 -12.983 5.910 1.00 94.81 178 GLY A C 1
ATOM 1432 O O . GLY A 1 178 ? 3.794 -11.922 6.517 1.00 94.81 178 GLY A O 1
ATOM 1433 N N . ILE A 1 179 ? 3.884 -13.065 4.574 1.00 97.12 179 ILE A N 1
ATOM 1434 C CA . ILE A 1 179 ? 3.666 -11.901 3.703 1.00 97.12 179 ILE A CA 1
ATOM 1435 C C . ILE A 1 179 ? 2.175 -11.5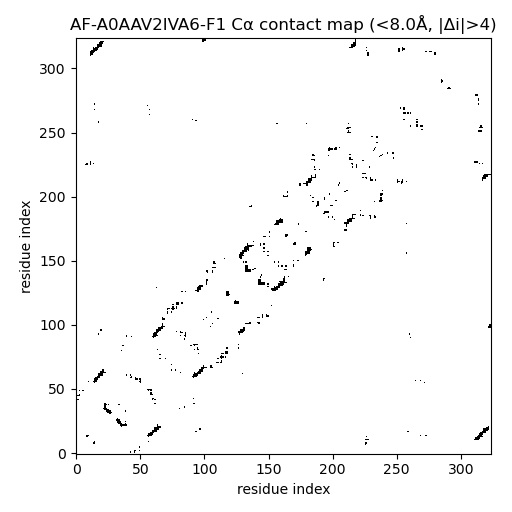32 3.755 1.00 97.12 179 ILE A C 1
ATOM 1437 O O . ILE A 1 179 ? 1.339 -12.363 3.403 1.00 97.12 179 ILE A O 1
ATOM 1441 N N . PRO A 1 180 ? 1.796 -10.328 4.204 1.00 96.81 180 PRO A N 1
ATOM 1442 C CA . PRO A 1 180 ? 0.405 -9.914 4.208 1.00 96.81 180 PRO A CA 1
ATOM 1443 C C . PRO A 1 180 ? -0.063 -9.514 2.803 1.00 96.81 180 PRO A C 1
ATOM 1445 O O . PRO A 1 180 ? 0.715 -9.007 1.987 1.00 96.81 180 PRO A O 1
ATOM 1448 N N . VAL A 1 181 ? -1.356 -9.700 2.548 1.00 97.19 181 VAL A N 1
ATOM 1449 C CA . VAL A 1 181 ? -2.017 -9.218 1.329 1.00 97.19 181 VAL A CA 1
ATOM 1450 C C . VAL A 1 181 ? -2.838 -7.965 1.615 1.00 97.19 181 VAL A C 1
ATOM 1452 O O . VAL A 1 181 ? -3.456 -7.834 2.673 1.00 97.19 181 VAL A O 1
ATOM 1455 N N . GLU A 1 182 ? -2.846 -7.035 0.673 1.00 97.69 182 GLU A N 1
ATOM 1456 C CA . GLU A 1 182 ? -3.693 -5.846 0.717 1.00 97.69 182 GLU A CA 1
ATOM 1457 C C . GLU A 1 182 ? -4.933 -6.123 -0.127 1.00 97.69 182 GLU A C 1
ATOM 1459 O O . GLU A 1 182 ? -4.810 -6.510 -1.285 1.00 97.69 182 GLU A O 1
ATOM 1464 N N . VAL A 1 183 ? -6.119 -5.976 0.457 1.00 96.19 183 VAL A N 1
ATOM 1465 C CA . VAL A 1 183 ? -7.392 -6.295 -0.196 1.00 96.19 183 VAL A CA 1
ATOM 1466 C C . VAL A 1 183 ? -8.181 -5.010 -0.407 1.00 96.19 183 VAL A C 1
ATOM 1468 O O . VAL A 1 183 ? -8.383 -4.250 0.540 1.00 96.19 183 VAL A O 1
ATOM 1471 N N . GLN A 1 184 ? -8.652 -4.793 -1.637 1.00 95.19 184 GLN A N 1
ATOM 1472 C CA . GLN A 1 184 ? -9.391 -3.599 -2.058 1.00 95.19 184 GLN A CA 1
ATOM 1473 C C . GLN A 1 184 ? -10.729 -4.001 -2.704 1.00 95.19 184 GLN A C 1
ATOM 1475 O O . GLN A 1 184 ? -10.848 -4.006 -3.935 1.00 95.19 184 GLN A O 1
ATOM 1480 N N . PRO A 1 185 ? -11.737 -4.391 -1.895 1.00 95.00 185 PRO A N 1
ATOM 1481 C CA . PRO A 1 185 ? -12.976 -4.981 -2.391 1.00 95.00 185 PRO A CA 1
ATOM 1482 C C . PRO A 1 185 ? -13.690 -4.122 -3.433 1.00 95.00 185 PRO A C 1
ATOM 1484 O O . PRO A 1 185 ? -14.055 -4.637 -4.491 1.00 95.00 185 PRO A O 1
ATOM 1487 N N . ILE A 1 186 ? -13.865 -2.822 -3.167 1.00 96.06 186 ILE A N 1
ATOM 1488 C CA . ILE A 1 186 ? -14.627 -1.935 -4.058 1.00 96.06 186 ILE A CA 1
ATOM 1489 C C . ILE A 1 186 ? -13.935 -1.820 -5.411 1.00 96.06 186 ILE A C 1
ATOM 1491 O O . ILE A 1 186 ? -14.585 -1.995 -6.441 1.00 96.06 186 ILE A O 1
ATOM 1495 N N . SER A 1 187 ? -12.614 -1.628 -5.409 1.00 95.62 187 SER A N 1
ATOM 1496 C CA . SER A 1 187 ? -11.806 -1.614 -6.631 1.00 95.62 187 SER A CA 1
ATOM 1497 C C . SER A 1 187 ? -12.007 -2.893 -7.444 1.00 95.62 187 SER A C 1
ATOM 1499 O O . SER A 1 187 ? -12.324 -2.842 -8.633 1.00 95.62 187 SER A O 1
ATOM 1501 N N . ASN A 1 188 ? -11.957 -4.061 -6.796 1.00 96.38 188 ASN A N 1
ATOM 1502 C CA . ASN A 1 188 ? -12.145 -5.333 -7.487 1.00 96.38 188 ASN A CA 1
ATOM 1503 C C . ASN A 1 188 ? -13.552 -5.482 -8.104 1.00 96.38 188 ASN A C 1
ATOM 1505 O O . ASN A 1 188 ? -13.688 -6.125 -9.147 1.00 96.38 188 ASN A O 1
ATOM 1509 N N . GLN A 1 189 ? -14.596 -4.878 -7.527 1.00 96.38 189 GLN A N 1
ATOM 1510 C CA . GLN A 1 189 ? -15.928 -4.863 -8.144 1.00 96.38 189 GLN A CA 1
ATOM 1511 C C . GLN A 1 189 ? -16.036 -3.844 -9.286 1.00 96.38 189 GLN A C 1
ATOM 1513 O O . GLN A 1 189 ? -16.523 -4.194 -10.363 1.00 96.38 189 GLN A O 1
ATOM 1518 N N . VAL A 1 190 ? -15.558 -2.610 -9.095 1.00 95.75 190 VAL A N 1
ATOM 1519 C CA . VAL A 1 190 ? -15.599 -1.552 -10.124 1.00 95.75 190 VAL A CA 1
ATOM 1520 C C . VAL A 1 190 ? -14.813 -1.969 -11.370 1.00 95.75 190 VAL A C 1
ATOM 1522 O O . VAL A 1 190 ? -15.290 -1.806 -12.495 1.00 95.75 190 VAL A O 1
ATOM 1525 N N . LEU A 1 191 ? -13.659 -2.615 -11.178 1.00 94.31 191 LEU A N 1
ATOM 1526 C CA . LEU A 1 191 ? -12.825 -3.178 -12.245 1.00 94.31 191 LEU A CA 1
ATOM 1527 C C . LEU A 1 191 ? -13.352 -4.515 -12.799 1.00 94.31 191 LEU A C 1
ATOM 1529 O O . LEU A 1 191 ? -12.737 -5.105 -13.687 1.00 94.31 191 LEU A O 1
ATOM 1533 N N . ARG A 1 192 ? -14.520 -4.974 -12.330 1.00 95.12 192 ARG A N 1
ATOM 1534 C CA . ARG A 1 192 ? -15.245 -6.162 -12.811 1.00 95.12 192 ARG A CA 1
ATOM 1535 C C . ARG A 1 192 ? -14.516 -7.493 -12.604 1.00 95.12 192 ARG A C 1
ATOM 1537 O O . ARG A 1 192 ? -14.737 -8.437 -13.362 1.00 95.12 192 ARG A O 1
ATOM 1544 N N . LEU A 1 193 ? -13.689 -7.606 -11.564 1.00 96.00 193 LEU A N 1
ATOM 1545 C CA . LEU A 1 193 ? -13.118 -8.892 -11.149 1.00 96.00 193 LEU A CA 1
ATOM 1546 C C . LEU A 1 193 ? -14.155 -9.751 -10.421 1.00 96.00 193 LEU A C 1
ATOM 1548 O O . LEU A 1 193 ? -14.114 -10.976 -10.514 1.00 96.00 193 LEU A O 1
ATOM 1552 N N . VAL A 1 194 ? -15.092 -9.117 -9.713 1.00 96.19 194 VAL A N 1
ATOM 1553 C CA . VAL A 1 194 ? -16.186 -9.780 -8.999 1.00 96.19 194 VAL A CA 1
ATOM 1554 C C . VAL A 1 194 ? -17.489 -9.004 -9.187 1.00 96.19 194 VAL A C 1
ATOM 1556 O O . VAL A 1 194 ? -17.491 -7.779 -9.153 1.00 96.19 194 VAL A O 1
ATOM 1559 N N . SER A 1 195 ? -18.610 -9.698 -9.382 1.00 96.25 195 SER A N 1
ATOM 1560 C CA . SER A 1 195 ? -19.939 -9.069 -9.417 1.00 96.25 195 SER A CA 1
ATOM 1561 C C . SER A 1 195 ? -20.575 -9.002 -8.027 1.00 96.25 195 SER A C 1
ATOM 1563 O O . SER A 1 195 ? -21.106 -7.969 -7.632 1.00 96.25 195 SER A O 1
ATOM 1565 N N . ASP A 1 196 ? -20.481 -10.096 -7.275 1.00 96.69 196 ASP A N 1
ATOM 1566 C CA . ASP A 1 196 ? -21.023 -10.258 -5.928 1.00 96.69 196 ASP A CA 1
ATOM 1567 C C . ASP A 1 196 ? -19.885 -10.493 -4.930 1.00 96.69 196 ASP A C 1
ATOM 1569 O O . ASP A 1 196 ? -19.169 -11.492 -5.029 1.00 96.69 196 ASP A O 1
ATOM 1573 N N . PHE A 1 197 ? -19.734 -9.591 -3.958 1.00 96.50 197 PHE A N 1
ATOM 1574 C CA . PHE A 1 197 ? -18.671 -9.637 -2.950 1.00 96.50 197 PHE A CA 1
ATOM 1575 C C . PHE A 1 197 ? -18.620 -10.943 -2.149 1.00 96.50 197 PHE A C 1
ATOM 1577 O O . PHE A 1 197 ? -17.540 -11.333 -1.710 1.00 96.50 197 PHE A O 1
ATOM 1584 N N . ARG A 1 198 ? -19.734 -11.674 -2.024 1.00 94.94 198 ARG A N 1
ATOM 1585 C CA . ARG A 1 198 ? -19.760 -12.992 -1.360 1.00 94.94 198 ARG A CA 1
ATOM 1586 C C . ARG A 1 198 ? -18.915 -14.037 -2.089 1.00 94.94 198 ARG A C 1
ATOM 1588 O O . ARG A 1 198 ? -18.467 -15.004 -1.484 1.00 94.94 198 ARG A O 1
ATOM 1595 N N . ASN A 1 199 ? -18.661 -13.822 -3.380 1.00 95.81 199 ASN A N 1
ATOM 1596 C CA . ASN A 1 199 ? -17.798 -14.659 -4.211 1.00 95.81 199 ASN A CA 1
ATOM 1597 C C . ASN A 1 199 ? -16.350 -14.146 -4.272 1.00 95.81 199 ASN A C 1
ATOM 1599 O O . ASN A 1 199 ? -15.549 -14.656 -5.059 1.00 95.81 199 ASN A O 1
ATOM 1603 N N . HIS A 1 200 ? -15.991 -13.127 -3.483 1.00 96.75 200 HIS A N 1
ATOM 1604 C CA . HIS A 1 200 ? -14.636 -12.595 -3.478 1.00 96.75 200 HIS A CA 1
ATOM 1605 C C . HIS A 1 200 ? -13.641 -13.671 -2.995 1.00 96.75 200 HIS A C 1
ATOM 1607 O O . HIS A 1 200 ? -13.846 -14.265 -1.935 1.00 96.75 200 HIS A O 1
ATOM 1613 N N . PRO A 1 201 ? -12.519 -13.921 -3.697 1.00 94.38 201 PRO A N 1
ATOM 1614 C CA . PRO A 1 201 ? -11.602 -15.021 -3.373 1.00 94.38 201 PRO A CA 1
ATOM 1615 C C . PRO A 1 201 ? -11.025 -14.929 -1.954 1.00 94.38 201 PRO A C 1
ATOM 1617 O O . PRO A 1 201 ? -10.772 -15.958 -1.322 1.00 94.38 201 PRO A O 1
ATOM 1620 N N . MET A 1 202 ? -10.872 -13.708 -1.431 1.00 92.00 202 MET A N 1
ATOM 1621 C CA . MET A 1 202 ? -10.378 -13.463 -0.070 1.00 92.00 202 MET A CA 1
ATOM 1622 C C . MET A 1 202 ? -11.295 -13.997 1.035 1.00 92.00 202 MET A C 1
ATOM 1624 O O . MET A 1 202 ? -10.788 -14.264 2.118 1.00 92.00 202 MET A O 1
ATOM 1628 N N . VAL A 1 203 ? -12.587 -14.244 0.770 1.00 92.12 203 VAL A N 1
ATOM 1629 C CA . VAL A 1 203 ? -13.508 -14.892 1.728 1.00 92.12 203 VAL A CA 1
ATOM 1630 C C . VAL A 1 203 ? -12.914 -16.223 2.201 1.00 92.12 203 VAL A C 1
ATOM 1632 O O . VAL A 1 203 ? -12.744 -16.467 3.394 1.00 92.12 203 VAL A O 1
ATOM 1635 N N . SER A 1 204 ? -12.494 -17.061 1.248 1.00 90.81 204 SER A N 1
ATOM 1636 C CA . SER A 1 204 ? -11.893 -18.369 1.536 1.00 90.81 204 SER A CA 1
ATOM 1637 C C . SER A 1 204 ? -10.509 -18.280 2.186 1.00 90.81 204 SER A C 1
ATOM 1639 O O . SER A 1 204 ? -10.084 -19.215 2.864 1.00 90.81 204 SER A O 1
ATOM 1641 N N . LEU A 1 205 ? -9.785 -17.178 1.970 1.00 91.25 205 LEU A N 1
ATOM 1642 C CA . LEU A 1 205 ? -8.429 -16.995 2.488 1.00 91.25 205 LEU A CA 1
ATOM 1643 C C . LEU A 1 205 ? -8.424 -16.420 3.908 1.00 91.25 205 LEU A C 1
ATOM 1645 O O . LEU A 1 205 ? -7.559 -16.790 4.700 1.00 91.25 205 LEU A O 1
ATOM 1649 N N . MET A 1 206 ? -9.418 -15.601 4.266 1.00 87.06 206 MET A N 1
ATOM 1650 C CA . MET A 1 206 ? -9.641 -15.172 5.652 1.00 87.06 206 MET A CA 1
ATOM 1651 C C . MET A 1 206 ? -9.868 -16.370 6.575 1.00 87.06 206 MET A C 1
ATOM 1653 O O . MET A 1 206 ? -9.262 -16.444 7.641 1.00 87.06 206 MET A O 1
ATOM 1657 N N . ALA A 1 207 ? -10.633 -17.368 6.122 1.00 85.81 207 ALA A N 1
ATOM 1658 C CA . ALA A 1 207 ? -10.846 -18.616 6.858 1.00 85.81 207 ALA A CA 1
ATOM 1659 C C . ALA A 1 207 ? -9.568 -19.470 7.033 1.00 85.81 207 ALA A C 1
ATOM 1661 O O . ALA A 1 207 ? -9.543 -20.387 7.850 1.00 85.81 207 ALA A O 1
ATOM 1662 N N . GLN A 1 208 ? -8.499 -19.181 6.283 1.00 88.31 208 GLN A N 1
ATOM 1663 C CA . GLN A 1 208 ? -7.213 -19.889 6.336 1.00 88.31 208 GLN A CA 1
ATOM 1664 C C . GLN A 1 208 ? -6.136 -19.122 7.122 1.00 88.31 208 GLN A C 1
ATOM 1666 O O . GLN A 1 208 ? -4.949 -19.412 6.977 1.00 88.31 208 GLN A O 1
ATOM 1671 N N . ASN A 1 209 ? -6.530 -18.151 7.957 1.00 84.06 209 ASN A N 1
ATOM 1672 C CA . ASN A 1 209 ? -5.621 -17.297 8.731 1.00 84.06 209 ASN A CA 1
ATOM 1673 C C . ASN A 1 209 ? -4.597 -16.543 7.863 1.00 84.06 209 ASN A C 1
ATOM 1675 O O . ASN A 1 209 ? -3.470 -16.289 8.299 1.00 84.06 209 ASN A O 1
ATOM 1679 N N . LEU A 1 210 ? -4.967 -16.180 6.629 1.00 91.88 210 LEU A N 1
ATOM 1680 C CA . LEU A 1 210 ? -4.127 -15.320 5.805 1.00 91.88 210 LEU A CA 1
ATOM 1681 C C . LEU A 1 210 ? -4.007 -13.936 6.455 1.00 91.88 210 LEU A C 1
ATOM 1683 O O . LEU A 1 210 ? -5.007 -13.272 6.730 1.00 91.88 210 LEU A O 1
ATOM 1687 N N . SER A 1 211 ? -2.771 -13.487 6.665 1.00 91.75 211 SER A N 1
ATOM 1688 C CA . SER A 1 211 ? -2.484 -12.116 7.080 1.00 91.75 211 SER A CA 1
ATOM 1689 C C . SER A 1 211 ? -2.959 -11.147 6.004 1.00 91.75 211 SER A C 1
ATOM 1691 O O . SER A 1 211 ? -2.460 -11.185 4.880 1.00 91.75 211 SER A O 1
ATOM 1693 N N . LEU A 1 212 ? -3.902 -10.269 6.336 1.00 94.12 212 LEU A N 1
ATOM 1694 C CA . LEU A 1 212 ? -4.389 -9.275 5.387 1.00 94.12 212 LEU A CA 1
ATOM 1695 C C . LEU A 1 212 ? -4.712 -7.933 6.030 1.00 94.12 212 LEU A C 1
ATOM 1697 O O . LEU A 1 212 ? -4.944 -7.844 7.241 1.00 94.12 212 LEU A O 1
ATOM 1701 N N . VAL A 1 213 ? -4.744 -6.911 5.179 1.00 95.94 213 VAL A N 1
ATOM 1702 C CA . VAL A 1 213 ? -5.182 -5.545 5.482 1.00 95.94 213 VAL A CA 1
ATOM 1703 C C . VAL A 1 213 ? -6.214 -5.102 4.442 1.00 95.94 213 VAL A C 1
ATOM 1705 O O . VAL A 1 213 ? -6.136 -5.514 3.285 1.00 95.94 213 VAL A O 1
ATOM 1708 N N . ILE A 1 214 ? -7.179 -4.272 4.844 1.00 95.44 214 ILE A N 1
ATOM 1709 C CA . ILE A 1 214 ? -8.167 -3.670 3.935 1.00 95.44 214 ILE A CA 1
ATOM 1710 C C . ILE A 1 214 ? -7.692 -2.269 3.533 1.00 95.44 214 ILE A C 1
ATOM 1712 O O . ILE A 1 214 ? -7.197 -1.516 4.370 1.00 95.44 214 ILE A O 1
ATOM 1716 N N . SER A 1 215 ? -7.832 -1.927 2.255 1.00 93.69 215 SER A N 1
ATOM 1717 C CA . SER A 1 215 ? -7.435 -0.650 1.648 1.00 93.69 215 SER A CA 1
ATOM 1718 C C . SER A 1 215 ? -8.509 -0.195 0.649 1.00 93.69 215 SER A C 1
ATOM 1720 O O . SER A 1 215 ? -9.315 -1.008 0.206 1.00 93.69 215 SER A O 1
ATOM 1722 N N . CYS A 1 216 ? -8.535 1.096 0.306 1.00 89.62 216 CYS A N 1
ATOM 1723 C CA . CYS A 1 216 ? -9.530 1.685 -0.597 1.00 89.62 216 CYS A CA 1
ATOM 1724 C C . CYS A 1 216 ? -9.078 1.828 -2.058 1.00 89.62 216 CYS A C 1
ATOM 1726 O O . CYS A 1 216 ? -9.870 2.279 -2.882 1.00 89.62 216 CYS A O 1
ATOM 1728 N N . ASP A 1 217 ? -7.819 1.504 -2.377 1.00 90.62 217 ASP A N 1
ATOM 1729 C CA . ASP A 1 217 ? -7.224 1.785 -3.696 1.00 90.62 217 ASP A CA 1
ATOM 1730 C C . ASP A 1 217 ? -7.378 3.284 -4.068 1.00 90.62 217 ASP A C 1
ATOM 1732 O O . ASP A 1 217 ? -7.128 4.161 -3.230 1.00 90.62 217 ASP A O 1
ATOM 1736 N N . ASP A 1 218 ? -7.841 3.587 -5.282 1.00 86.81 218 ASP A N 1
ATOM 1737 C CA . ASP A 1 218 ? -8.151 4.923 -5.792 1.00 86.81 218 ASP A CA 1
ATOM 1738 C C . ASP A 1 218 ? -9.577 5.393 -5.420 1.00 86.81 218 ASP A C 1
ATOM 1740 O O . ASP A 1 218 ? -10.478 5.474 -6.257 1.00 86.81 218 ASP A O 1
ATOM 1744 N N . ARG A 1 219 ? -9.804 5.780 -4.157 1.00 81.06 219 ARG A N 1
ATOM 1745 C CA . ARG A 1 219 ? -11.143 6.173 -3.645 1.00 81.06 219 ARG A CA 1
ATOM 1746 C C . ARG A 1 219 ? -11.941 7.139 -4.537 1.00 81.06 219 ARG A C 1
ATOM 1748 O O . ARG A 1 219 ? -13.167 7.086 -4.565 1.00 81.06 219 ARG A O 1
ATOM 1755 N N . THR A 1 220 ? -11.258 8.066 -5.214 1.00 80.00 220 THR A N 1
ATOM 1756 C CA . THR A 1 220 ? -11.890 9.136 -5.997 1.00 80.00 220 THR A CA 1
ATOM 1757 C C . THR A 1 220 ? -12.491 8.596 -7.286 1.00 80.00 220 THR A C 1
ATOM 1759 O O . THR A 1 220 ? -13.592 8.995 -7.645 1.00 80.00 220 THR A O 1
ATOM 1762 N N . THR A 1 221 ? -11.798 7.682 -7.965 1.00 79.50 221 THR A N 1
ATOM 1763 C CA . THR A 1 221 ? -12.296 7.048 -9.195 1.00 79.50 221 THR A CA 1
ATOM 1764 C C . THR A 1 221 ? -13.314 5.956 -8.881 1.00 79.50 221 THR A C 1
ATOM 1766 O O . THR A 1 221 ? -14.185 5.681 -9.700 1.00 79.50 221 THR A O 1
ATOM 1769 N N . MET A 1 222 ? -13.239 5.380 -7.678 1.00 84.56 222 MET A N 1
ATOM 1770 C CA . MET A 1 222 ? -14.187 4.388 -7.166 1.00 84.56 222 MET A CA 1
ATOM 1771 C C . MET A 1 222 ? -15.431 5.005 -6.506 1.00 84.56 222 MET A C 1
ATOM 1773 O O . MET A 1 222 ? -16.307 4.261 -6.069 1.00 84.56 222 MET A O 1
ATOM 1777 N N . GLU A 1 223 ? -15.499 6.338 -6.392 1.00 88.00 223 GLU A N 1
ATOM 1778 C CA . GLU A 1 223 ? -16.572 7.082 -5.709 1.00 88.00 223 GLU A CA 1
ATOM 1779 C C . GLU A 1 223 ? -16.904 6.527 -4.304 1.00 88.00 223 GLU A C 1
ATOM 1781 O O . GLU A 1 223 ? -18.052 6.515 -3.855 1.00 88.00 223 GLU A O 1
ATOM 1786 N N . SER A 1 224 ? -15.885 6.045 -3.586 1.00 88.38 224 SER A N 1
ATOM 1787 C CA . SER A 1 224 ? -16.037 5.431 -2.264 1.00 88.38 224 SER A CA 1
ATOM 1788 C C . SER A 1 224 ? -15.770 6.436 -1.138 1.00 88.38 224 SER A C 1
ATOM 1790 O O . SER A 1 224 ? -15.421 7.585 -1.391 1.00 88.38 224 SER A O 1
ATOM 1792 N N . ALA A 1 225 ? -15.966 6.051 0.126 1.00 89.12 225 ALA A N 1
ATOM 1793 C CA . ALA A 1 225 ? -15.441 6.778 1.287 1.00 89.12 225 ALA A CA 1
ATOM 1794 C C . ALA A 1 225 ? -13.956 6.413 1.512 1.00 89.12 225 ALA A C 1
ATOM 1796 O O . ALA A 1 225 ? -13.506 5.412 0.959 1.00 89.12 225 ALA A O 1
ATOM 1797 N N . PRO A 1 226 ? -13.182 7.163 2.323 1.00 88.12 226 PRO A N 1
ATOM 1798 C CA . PRO A 1 226 ? -11.748 6.910 2.483 1.00 88.12 226 PRO A CA 1
ATOM 1799 C C . PRO A 1 226 ? -11.372 5.480 2.880 1.00 88.12 226 PRO A C 1
ATOM 1801 O O . PRO A 1 226 ? -10.389 4.964 2.370 1.00 88.12 226 PRO A O 1
ATOM 1804 N N . LEU A 1 227 ? -12.139 4.828 3.761 1.00 91.19 227 LEU A N 1
ATOM 1805 C CA . LEU A 1 227 ? -11.923 3.405 4.069 1.00 91.19 227 LEU A CA 1
ATOM 1806 C C . LEU A 1 227 ? -13.156 2.672 4.620 1.00 91.19 227 LEU A C 1
ATOM 1808 O O . LEU A 1 227 ? -13.245 1.447 4.562 1.00 91.19 227 LEU A O 1
ATOM 1812 N N . SER A 1 228 ? -14.135 3.409 5.150 1.00 90.62 228 SER A N 1
ATOM 1813 C CA . SER A 1 228 ? -15.325 2.832 5.781 1.00 90.62 228 SER A CA 1
ATOM 1814 C C . SER A 1 228 ? -16.174 1.982 4.833 1.00 90.62 228 SER A C 1
ATOM 1816 O O . SER A 1 228 ? -16.743 0.991 5.281 1.00 90.62 228 SER A O 1
ATOM 1818 N N . HIS A 1 229 ? -16.246 2.317 3.539 1.00 94.69 229 HIS A N 1
ATOM 1819 C CA . HIS A 1 229 ? -16.992 1.504 2.573 1.00 94.69 229 HIS A CA 1
ATOM 1820 C C . HIS A 1 229 ? -16.319 0.141 2.335 1.00 94.69 229 HIS A C 1
ATOM 1822 O O . HIS A 1 229 ? -17.006 -0.878 2.361 1.00 94.69 229 HIS A O 1
ATOM 1828 N N . ASP A 1 230 ? -14.994 0.087 2.169 1.00 95.00 230 ASP A N 1
ATOM 1829 C CA . ASP A 1 230 ? -14.277 -1.183 1.990 1.00 95.00 230 ASP A CA 1
ATOM 1830 C C . ASP A 1 230 ? -14.363 -2.063 3.242 1.00 95.00 230 ASP A C 1
ATOM 1832 O O . ASP A 1 230 ? -14.565 -3.272 3.130 1.00 95.00 230 ASP A O 1
ATOM 1836 N N . PHE A 1 231 ? -14.312 -1.473 4.442 1.00 94.38 231 PHE A N 1
ATOM 1837 C CA . PHE A 1 231 ? -14.558 -2.215 5.683 1.00 94.38 231 PHE A CA 1
ATOM 1838 C C . PHE A 1 231 ? -15.997 -2.697 5.821 1.00 94.38 231 PHE A C 1
ATOM 1840 O O . PHE A 1 231 ? -16.219 -3.818 6.279 1.00 94.38 231 PHE A O 1
ATOM 1847 N N . PHE A 1 232 ? -16.971 -1.885 5.408 1.00 94.19 232 PHE A N 1
ATOM 1848 C CA . PHE A 1 232 ? -18.367 -2.299 5.380 1.00 94.19 232 PHE A CA 1
ATOM 1849 C C . PHE A 1 232 ? -18.546 -3.525 4.482 1.00 94.19 232 PHE A C 1
ATOM 1851 O O . PHE A 1 232 ? -19.156 -4.501 4.909 1.00 94.19 232 PHE A O 1
ATOM 1858 N N . VAL A 1 233 ? -17.967 -3.527 3.278 1.00 95.00 233 VAL A N 1
ATOM 1859 C CA . VAL A 1 233 ? -18.010 -4.680 2.364 1.00 95.00 233 VAL A CA 1
ATOM 1860 C C . VAL A 1 233 ? -17.271 -5.886 2.950 1.00 95.00 233 VAL A C 1
ATOM 1862 O O . VAL A 1 233 ? -17.814 -6.995 2.955 1.00 95.00 233 VAL A O 1
ATOM 1865 N N . ALA A 1 234 ? -16.065 -5.678 3.487 1.00 94.06 234 ALA A N 1
ATOM 1866 C CA . ALA A 1 234 ? -15.265 -6.738 4.091 1.00 94.06 234 ALA A CA 1
ATOM 1867 C C . ALA A 1 234 ? -16.017 -7.440 5.235 1.00 94.06 234 ALA A C 1
ATOM 1869 O O . ALA A 1 234 ? -16.008 -8.667 5.323 1.00 94.06 234 ALA A O 1
ATOM 1870 N N . PHE A 1 235 ? -16.707 -6.667 6.077 1.00 94.00 235 PHE A N 1
ATOM 1871 C CA . PHE A 1 235 ? -17.478 -7.181 7.202 1.00 94.00 235 PHE A CA 1
ATOM 1872 C C . PHE A 1 235 ? -18.819 -7.783 6.769 1.00 94.00 235 PHE A C 1
ATOM 1874 O O . PHE A 1 235 ? -19.121 -8.915 7.116 1.00 94.00 235 PHE A O 1
ATOM 1881 N N . THR A 1 236 ? -19.626 -7.073 5.982 1.00 92.62 236 THR A N 1
ATOM 1882 C CA . THR A 1 236 ? -21.017 -7.486 5.712 1.00 92.62 236 THR A CA 1
ATOM 1883 C C . THR A 1 236 ? -21.170 -8.507 4.591 1.00 92.62 236 THR A C 1
ATOM 1885 O O . THR A 1 236 ? -22.137 -9.264 4.595 1.00 92.62 236 THR A O 1
ATOM 1888 N N . ALA A 1 237 ? -20.252 -8.531 3.622 1.00 94.50 237 ALA A N 1
ATOM 1889 C CA . ALA A 1 237 ? -20.401 -9.351 2.422 1.00 94.50 237 ALA A CA 1
ATOM 1890 C C . ALA A 1 237 ? -19.271 -10.365 2.226 1.00 94.50 237 ALA A C 1
ATOM 1892 O O . ALA A 1 237 ? -19.489 -11.385 1.577 1.00 94.50 237 ALA A O 1
ATOM 1893 N N . MET A 1 238 ? -18.077 -10.103 2.764 1.00 94.31 238 MET A N 1
ATOM 1894 C CA . MET A 1 238 ? -16.919 -10.984 2.580 1.00 94.31 238 MET A CA 1
ATOM 1895 C C . MET A 1 238 ? -16.590 -11.852 3.799 1.00 94.31 238 MET A C 1
ATOM 1897 O O . MET A 1 238 ? -15.631 -12.621 3.748 1.00 94.31 238 MET A O 1
ATOM 1901 N N . SER A 1 239 ? -17.350 -11.748 4.886 1.00 91.06 239 SER A N 1
ATOM 1902 C CA . SER A 1 239 ? -17.118 -12.521 6.106 1.00 91.06 239 SER A CA 1
ATOM 1903 C C . SER A 1 239 ? -18.270 -13.492 6.397 1.00 91.06 239 SER A C 1
ATOM 1905 O O . SER A 1 239 ? -19.296 -13.480 5.714 1.00 91.06 239 SER A O 1
ATOM 1907 N N . SER A 1 240 ? -18.069 -14.399 7.356 1.00 87.38 240 SER A N 1
ATOM 1908 C CA . SER A 1 240 ? -19.118 -15.318 7.812 1.00 87.38 240 SER A CA 1
ATOM 1909 C C . SER A 1 240 ? -20.224 -14.571 8.556 1.00 87.38 240 SER A C 1
ATOM 1911 O O . SER A 1 240 ? -19.969 -13.534 9.155 1.00 87.38 240 SER A O 1
ATOM 1913 N N . GLU A 1 241 ? -21.424 -15.152 8.624 1.00 87.88 241 GLU A N 1
ATOM 1914 C CA . GLU A 1 241 ? -22.507 -14.639 9.482 1.00 87.88 241 GLU A CA 1
ATOM 1915 C C . GLU A 1 241 ? -22.081 -14.521 10.958 1.00 87.88 241 GLU A C 1
ATOM 1917 O O . GLU A 1 241 ? -22.494 -13.595 11.648 1.00 87.88 241 GLU A O 1
ATOM 1922 N N . ASP A 1 242 ? -21.178 -15.398 11.407 1.00 87.31 242 ASP A N 1
ATOM 1923 C CA . ASP A 1 242 ? -20.609 -15.384 12.760 1.00 87.31 242 ASP A CA 1
ATOM 1924 C C . ASP A 1 242 ? -19.504 -14.329 12.969 1.00 87.31 242 ASP A C 1
ATOM 1926 O O . ASP A 1 242 ? -18.885 -14.282 14.033 1.00 87.31 242 ASP A O 1
ATOM 1930 N N . ALA A 1 243 ? -19.184 -13.512 11.959 1.00 89.19 243 ALA A N 1
ATOM 1931 C CA . ALA A 1 243 ? -18.173 -12.474 12.108 1.00 89.19 243 ALA A CA 1
ATOM 1932 C C . ALA A 1 243 ? -18.658 -11.360 13.040 1.00 89.19 243 ALA A C 1
ATOM 1934 O O . ALA A 1 243 ? -19.786 -10.878 12.956 1.00 89.19 243 ALA A O 1
ATOM 1935 N N . ASP A 1 244 ? -17.764 -10.903 13.911 1.00 90.94 244 ASP A N 1
ATOM 1936 C CA . ASP A 1 244 ? -18.084 -9.936 14.951 1.00 90.94 244 ASP A CA 1
ATOM 1937 C C . ASP A 1 244 ? -17.025 -8.820 15.044 1.00 90.94 244 ASP A C 1
ATOM 1939 O O . ASP A 1 244 ? -16.155 -8.647 14.180 1.00 90.94 244 ASP A O 1
ATOM 1943 N N . LEU A 1 245 ? -17.082 -8.040 16.126 1.00 91.31 245 LEU A N 1
ATOM 1944 C CA . LEU A 1 245 ? -16.123 -6.968 16.400 1.00 91.31 245 LEU A CA 1
ATOM 1945 C C . LEU A 1 245 ? -14.664 -7.450 16.451 1.00 91.31 245 LEU A C 1
ATOM 1947 O O . LEU A 1 245 ? -13.760 -6.633 16.266 1.00 91.31 245 LEU A O 1
ATOM 1951 N N . THR A 1 246 ? -14.403 -8.741 16.685 1.00 92.12 246 THR A N 1
ATOM 1952 C CA . THR A 1 246 ? -13.038 -9.282 16.697 1.00 92.12 246 THR A CA 1
ATOM 1953 C C . THR A 1 246 ? -12.411 -9.257 15.308 1.00 92.12 246 THR A C 1
ATOM 1955 O O . THR A 1 246 ? -11.234 -8.911 15.204 1.00 92.12 246 THR A O 1
ATOM 1958 N N . LEU A 1 247 ? -13.185 -9.501 14.242 1.00 91.00 247 LEU A N 1
ATOM 1959 C CA . LEU A 1 247 ? -12.704 -9.381 12.864 1.00 91.00 247 LEU A CA 1
ATOM 1960 C C . LEU A 1 247 ? -12.279 -7.939 12.573 1.00 91.00 247 LEU A C 1
ATOM 1962 O O . LEU A 1 247 ? -11.148 -7.696 12.155 1.00 91.00 247 LEU A O 1
ATOM 1966 N N . LEU A 1 248 ? -13.156 -6.974 12.858 1.00 91.88 248 LEU A N 1
ATOM 1967 C CA . LEU A 1 248 ? -12.878 -5.549 12.647 1.00 91.88 248 LEU A CA 1
ATOM 1968 C C . LEU A 1 248 ? -11.642 -5.094 13.433 1.00 91.88 248 LEU A C 1
ATOM 1970 O O . LEU A 1 248 ? -10.759 -4.429 12.885 1.00 91.88 248 LEU A O 1
ATOM 1974 N N . LYS A 1 249 ? -11.538 -5.516 14.699 1.00 93.75 249 LYS A N 1
ATOM 1975 C CA . LYS A 1 249 ? -10.380 -5.234 15.551 1.00 93.75 249 LYS A CA 1
ATOM 1976 C C . LYS A 1 249 ? -9.098 -5.840 14.979 1.00 93.75 249 LYS A C 1
ATOM 1978 O O . LYS A 1 249 ? -8.069 -5.169 14.947 1.00 93.75 249 LYS A O 1
ATOM 1983 N N . GLN A 1 250 ? -9.150 -7.087 14.513 1.00 93.19 250 GLN A N 1
ATOM 1984 C CA . GLN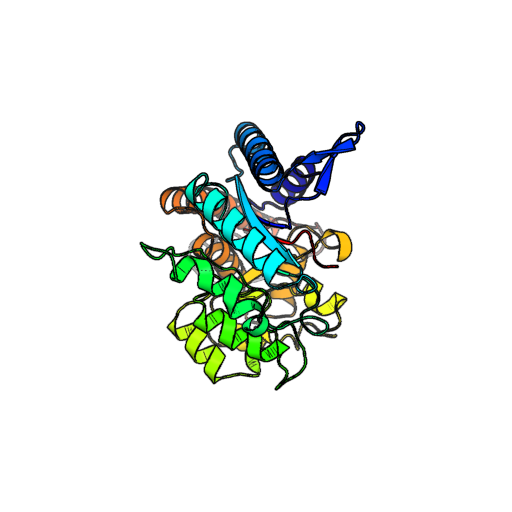 A 1 250 ? -7.992 -7.781 13.953 1.00 93.19 250 GLN A CA 1
ATOM 1985 C C . GLN A 1 250 ? -7.507 -7.125 12.658 1.00 93.19 250 GLN A C 1
ATOM 1987 O O . GLN A 1 250 ? -6.301 -6.963 12.484 1.00 93.19 250 GLN A O 1
ATOM 1992 N N . LEU A 1 251 ? -8.417 -6.707 11.775 1.00 93.00 251 LEU A N 1
ATOM 1993 C CA . LEU A 1 251 ? -8.078 -5.984 10.547 1.00 93.00 251 LEU A CA 1
ATOM 1994 C C . LEU A 1 251 ? -7.399 -4.642 10.853 1.00 93.00 251 LEU A C 1
ATOM 1996 O O . LEU A 1 251 ? -6.373 -4.320 10.250 1.00 93.00 251 LEU A O 1
ATOM 2000 N N . ALA A 1 252 ? -7.901 -3.899 11.843 1.00 94.62 252 ALA A N 1
ATOM 2001 C CA . ALA A 1 252 ? -7.272 -2.659 12.288 1.00 94.62 252 ALA A CA 1
ATOM 2002 C C . ALA A 1 252 ? -5.873 -2.904 12.896 1.00 94.62 252 ALA A C 1
ATOM 2004 O O . ALA A 1 252 ? -4.907 -2.247 12.507 1.00 94.62 252 ALA A O 1
ATOM 2005 N N . ILE A 1 253 ? -5.714 -3.907 13.768 1.00 95.25 253 ILE A N 1
ATOM 2006 C CA . ILE A 1 253 ? -4.405 -4.282 14.337 1.00 95.25 253 ILE A CA 1
ATOM 2007 C C . ILE A 1 253 ? -3.430 -4.725 13.242 1.00 95.25 253 ILE A C 1
ATOM 2009 O O . ILE A 1 253 ? -2.269 -4.313 13.254 1.00 95.25 253 ILE A O 1
ATOM 2013 N N . ASN A 1 254 ? -3.882 -5.541 12.285 1.00 95.69 254 ASN A N 1
ATOM 2014 C CA . ASN A 1 254 ? -3.068 -5.990 11.156 1.00 95.69 254 ASN A CA 1
ATOM 2015 C C . ASN A 1 254 ? -2.518 -4.801 10.371 1.00 95.69 254 ASN A C 1
ATOM 2017 O O . ASN A 1 254 ? -1.345 -4.797 10.008 1.00 95.69 254 ASN A O 1
ATOM 2021 N N . SER A 1 255 ? -3.345 -3.780 10.162 1.00 96.31 255 SER A N 1
ATOM 2022 C CA . SER A 1 255 ? -2.975 -2.586 9.409 1.00 96.31 255 SER A CA 1
ATOM 2023 C C . SER A 1 255 ? -1.821 -1.798 10.068 1.00 96.31 255 SER A C 1
ATOM 2025 O O . SER A 1 255 ? -0.924 -1.325 9.372 1.00 96.31 255 SER A O 1
ATOM 2027 N N . ILE A 1 256 ? -1.737 -1.779 11.407 1.00 96.19 256 ILE A N 1
ATOM 2028 C CA . ILE A 1 256 ? -0.585 -1.233 12.155 1.00 96.19 256 ILE A CA 1
ATOM 2029 C C . ILE A 1 256 ? 0.591 -2.220 12.159 1.00 96.19 256 ILE A C 1
ATOM 2031 O O . ILE A 1 256 ? 1.742 -1.831 11.976 1.00 96.19 256 ILE A O 1
ATOM 2035 N N . LYS A 1 257 ? 0.327 -3.514 12.361 1.00 96.50 257 LYS A N 1
ATOM 2036 C CA . LYS A 1 257 ? 1.361 -4.559 12.430 1.00 96.50 257 LYS A CA 1
ATOM 2037 C C . LYS A 1 257 ? 2.181 -4.637 11.141 1.00 96.50 257 LYS A C 1
ATOM 2039 O O . LYS A 1 257 ? 3.407 -4.747 11.203 1.00 96.50 257 LYS A O 1
ATOM 2044 N N . PHE A 1 258 ? 1.504 -4.580 9.997 1.00 96.81 258 PHE A N 1
ATOM 2045 C CA . PHE A 1 258 ? 2.085 -4.742 8.666 1.00 96.81 258 PHE A CA 1
ATOM 2046 C C . PHE A 1 258 ? 2.466 -3.419 7.987 1.00 96.81 258 PHE A C 1
ATOM 2048 O O . PHE A 1 258 ? 2.927 -3.429 6.845 1.00 96.81 258 PHE A O 1
ATOM 2055 N N . SER A 1 259 ? 2.328 -2.285 8.674 1.00 97.56 259 SER A N 1
ATOM 2056 C CA . SER A 1 259 ? 2.889 -1.023 8.197 1.00 97.56 259 SER A CA 1
ATOM 2057 C C . SER A 1 259 ? 4.423 -1.040 8.205 1.00 97.56 259 SER A C 1
ATOM 2059 O O . SER A 1 259 ? 5.069 -1.898 8.820 1.00 97.56 259 SER A O 1
ATOM 2061 N N . THR A 1 260 ? 5.005 -0.053 7.542 1.00 97.50 260 THR A N 1
ATOM 2062 C CA . THR A 1 260 ? 6.441 0.246 7.497 1.00 97.50 260 THR A CA 1
ATOM 2063 C C . THR A 1 260 ? 6.880 1.252 8.554 1.00 97.50 260 THR A C 1
ATOM 2065 O O . THR A 1 260 ? 8.018 1.713 8.536 1.00 97.50 260 THR A O 1
ATOM 2068 N N . LEU A 1 261 ? 5.993 1.581 9.495 1.00 96.19 261 LEU A N 1
ATOM 2069 C CA . LEU A 1 261 ? 6.359 2.306 10.704 1.00 96.19 261 LEU A CA 1
ATOM 2070 C C . LEU A 1 261 ? 7.474 1.559 11.452 1.00 96.19 261 LEU A C 1
ATOM 2072 O O . LEU A 1 261 ? 7.465 0.322 11.538 1.00 96.19 261 LEU A O 1
ATOM 2076 N N . ASP A 1 262 ? 8.412 2.306 12.023 1.00 95.50 262 ASP A N 1
ATOM 2077 C CA . ASP A 1 262 ? 9.419 1.733 12.907 1.00 95.50 262 ASP A CA 1
ATOM 2078 C C . ASP A 1 262 ? 8.776 1.200 14.211 1.00 95.50 262 ASP A C 1
ATOM 2080 O O . ASP A 1 262 ? 7.606 1.478 14.499 1.00 95.50 262 ASP A O 1
ATOM 2084 N N . PRO A 1 263 ? 9.488 0.404 15.032 1.00 96.50 263 PRO A N 1
ATOM 2085 C CA . PRO A 1 263 ? 8.908 -0.163 16.249 1.00 96.50 263 PRO A CA 1
ATOM 2086 C C . PRO A 1 263 ? 8.322 0.869 17.230 1.00 96.50 263 PRO A C 1
ATOM 2088 O O . PRO A 1 263 ? 7.291 0.594 17.844 1.00 96.50 263 PRO A O 1
ATOM 2091 N N . LYS A 1 264 ? 8.935 2.052 17.364 1.00 96.19 264 LYS A N 1
ATOM 2092 C CA . LYS A 1 264 ? 8.454 3.122 18.255 1.00 96.19 264 LYS A CA 1
ATOM 2093 C C . LYS A 1 264 ? 7.230 3.812 17.663 1.00 96.19 264 LYS A C 1
ATOM 2095 O O . LYS A 1 264 ? 6.269 4.088 18.379 1.00 96.19 264 LYS A O 1
ATOM 2100 N N . GLU A 1 265 ? 7.244 4.063 16.358 1.00 95.38 265 GLU A N 1
ATOM 2101 C CA . GLU A 1 265 ? 6.097 4.601 15.630 1.00 95.38 265 GLU A CA 1
ATOM 2102 C C . GLU A 1 265 ? 4.894 3.646 15.708 1.00 95.38 265 GLU A C 1
ATOM 2104 O O . GLU A 1 265 ? 3.774 4.093 15.959 1.00 95.38 265 GLU A O 1
ATOM 2109 N N . LYS A 1 266 ? 5.113 2.328 15.578 1.00 96.19 266 LYS A N 1
ATOM 2110 C CA . LYS A 1 266 ? 4.070 1.300 15.753 1.00 96.19 266 LYS A CA 1
ATOM 2111 C C . LYS A 1 266 ? 3.508 1.275 17.165 1.00 96.19 266 LYS A C 1
ATOM 2113 O O . LYS A 1 266 ? 2.297 1.152 17.324 1.00 96.19 266 LYS A O 1
ATOM 2118 N N . GLU A 1 267 ? 4.357 1.398 18.181 1.00 97.44 267 GLU A N 1
ATOM 2119 C CA . GLU A 1 267 ? 3.911 1.470 19.572 1.00 97.44 267 GLU A CA 1
ATOM 2120 C C . GLU A 1 267 ? 3.034 2.707 19.806 1.00 97.44 267 GLU A C 1
ATOM 2122 O O . GLU A 1 267 ? 1.919 2.581 20.317 1.00 97.44 267 GLU A O 1
ATOM 2127 N N . LYS A 1 268 ? 3.476 3.884 19.343 1.00 95.06 268 LYS A N 1
ATOM 2128 C CA . LYS A 1 268 ? 2.687 5.124 19.399 1.00 95.06 268 LYS A CA 1
ATOM 2129 C C . LYS A 1 268 ? 1.348 4.972 18.667 1.00 95.06 268 LYS A C 1
ATOM 2131 O O . LYS A 1 268 ? 0.305 5.329 19.216 1.00 95.06 268 LYS A O 1
ATOM 2136 N N . ALA A 1 269 ? 1.364 4.421 17.452 1.00 95.00 269 ALA A N 1
ATOM 2137 C CA . ALA A 1 269 ? 0.162 4.174 16.661 1.00 95.00 269 ALA A CA 1
ATOM 2138 C C . ALA A 1 269 ? -0.807 3.223 17.373 1.00 95.00 269 ALA A C 1
ATOM 2140 O O . ALA A 1 269 ? -2.002 3.499 17.430 1.00 95.00 269 ALA A O 1
ATOM 2141 N N . MET A 1 270 ? -0.296 2.147 17.976 1.00 96.00 270 MET A N 1
ATOM 2142 C CA . MET A 1 270 ? -1.099 1.185 18.729 1.00 96.00 270 MET A CA 1
ATOM 2143 C C . MET A 1 270 ? -1.720 1.807 19.984 1.00 96.00 270 MET A C 1
ATOM 2145 O O . MET A 1 270 ? -2.881 1.541 20.276 1.00 96.00 270 MET A O 1
ATOM 2149 N N . GLN A 1 271 ? -0.993 2.657 20.714 1.00 95.69 271 GLN A N 1
ATOM 2150 C CA . GLN A 1 271 ? -1.520 3.349 21.898 1.00 95.69 271 GLN A CA 1
ATOM 2151 C C . GLN A 1 271 ? -2.645 4.333 21.539 1.00 95.69 271 GLN A C 1
ATOM 2153 O O . GLN A 1 271 ? -3.702 4.335 22.181 1.00 95.69 271 GLN A O 1
ATOM 2158 N N . LEU A 1 272 ? -2.443 5.142 20.492 1.00 93.12 272 LEU A N 1
ATOM 2159 C CA . LEU A 1 272 ? -3.461 6.071 19.993 1.00 93.12 272 LEU A CA 1
ATOM 2160 C C . LEU A 1 272 ? -4.689 5.315 19.483 1.00 93.12 272 LEU A C 1
ATOM 2162 O O . LEU A 1 272 ? -5.811 5.620 19.890 1.00 93.12 272 LEU A O 1
ATOM 2166 N N . TRP A 1 273 ? -4.476 4.273 18.677 1.00 95.62 273 TRP A N 1
ATOM 2167 C CA . TRP A 1 273 ? -5.547 3.409 18.196 1.00 95.62 273 TRP A CA 1
ATOM 2168 C C . TRP A 1 273 ? -6.305 2.738 19.345 1.00 95.62 273 TRP A C 1
ATOM 2170 O O . TRP A 1 273 ? -7.529 2.754 19.350 1.00 95.62 273 TRP A O 1
ATOM 2180 N N . GLN A 1 274 ? -5.615 2.200 20.355 1.00 93.50 274 GLN A N 1
ATOM 2181 C CA . GLN A 1 274 ? -6.258 1.527 21.486 1.00 93.50 274 GLN A CA 1
ATOM 2182 C C . GLN A 1 274 ? -7.127 2.492 22.301 1.00 93.50 274 GLN A C 1
ATOM 2184 O O . GLN A 1 274 ? -8.194 2.103 22.780 1.00 93.50 274 GLN A O 1
ATOM 2189 N N . THR A 1 275 ? -6.694 3.748 22.428 1.00 92.12 275 THR A N 1
ATOM 2190 C CA . THR A 1 275 ? -7.479 4.810 23.068 1.00 92.12 275 THR A CA 1
ATOM 2191 C C . THR A 1 275 ? -8.755 5.087 22.275 1.00 92.12 275 THR A C 1
ATOM 2193 O O . THR A 1 275 ? -9.844 5.013 22.840 1.00 92.12 275 THR A O 1
ATOM 2196 N N . GLN A 1 276 ? -8.643 5.311 20.961 1.00 90.38 276 GLN A N 1
ATOM 2197 C CA . GLN A 1 276 ? -9.804 5.557 20.096 1.00 90.38 276 GLN A CA 1
ATOM 2198 C C . GLN A 1 276 ? -10.743 4.349 20.014 1.00 90.38 276 GLN A C 1
ATOM 2200 O O . GLN A 1 276 ? -11.960 4.508 20.041 1.00 90.38 276 GLN A O 1
ATOM 2205 N N . TRP A 1 277 ? -10.193 3.134 19.984 1.00 90.75 277 TRP A N 1
ATOM 2206 C CA . TRP A 1 277 ? -10.959 1.893 20.012 1.00 90.75 277 TRP A CA 1
ATOM 2207 C C . TRP A 1 277 ? -11.787 1.775 21.293 1.00 90.75 277 TRP A C 1
ATOM 2209 O O . TRP A 1 277 ? -12.953 1.402 21.238 1.00 90.75 277 TRP A O 1
ATOM 2219 N N . ASN A 1 278 ? -11.216 2.111 22.452 1.00 91.88 278 ASN A N 1
ATOM 2220 C CA . ASN A 1 278 ? -11.947 2.065 23.718 1.00 91.88 278 ASN A CA 1
ATOM 2221 C C . ASN A 1 278 ? -13.097 3.079 23.752 1.00 91.88 278 ASN A C 1
ATOM 2223 O O . ASN A 1 278 ? -14.185 2.732 24.209 1.00 91.88 278 ASN A O 1
ATOM 2227 N N . THR A 1 279 ? -12.877 4.292 23.235 1.00 90.69 279 THR A N 1
ATOM 2228 C CA . THR A 1 279 ? -13.938 5.297 23.066 1.00 90.69 279 THR A CA 1
ATOM 2229 C C . THR A 1 279 ? -15.037 4.779 22.143 1.00 90.69 279 THR A C 1
ATOM 2231 O O . THR A 1 279 ? -16.199 4.768 22.533 1.00 90.69 279 THR A O 1
ATOM 2234 N N . PHE A 1 280 ? -14.669 4.241 20.978 1.00 88.06 280 PHE A N 1
ATOM 2235 C CA . PHE A 1 280 ? -15.610 3.637 20.036 1.00 88.06 280 PHE A CA 1
ATOM 2236 C C . PHE A 1 280 ? -16.458 2.534 20.686 1.00 88.06 280 PHE A C 1
ATOM 2238 O O . PHE A 1 280 ? -17.678 2.530 20.545 1.00 88.06 280 PHE A O 1
ATOM 2245 N N . ILE A 1 281 ? -15.844 1.617 21.440 1.00 89.06 281 ILE A N 1
ATOM 2246 C CA . ILE A 1 281 ? -16.584 0.558 22.138 1.00 89.06 281 ILE A CA 1
ATOM 2247 C C . ILE A 1 281 ? -17.542 1.143 23.179 1.00 89.06 281 ILE A C 1
ATOM 2249 O O . ILE A 1 281 ? -18.683 0.692 23.257 1.00 89.06 281 ILE A O 1
ATOM 2253 N N . ALA A 1 282 ? -17.114 2.141 23.957 1.00 89.31 282 ALA A N 1
ATOM 2254 C CA . ALA A 1 2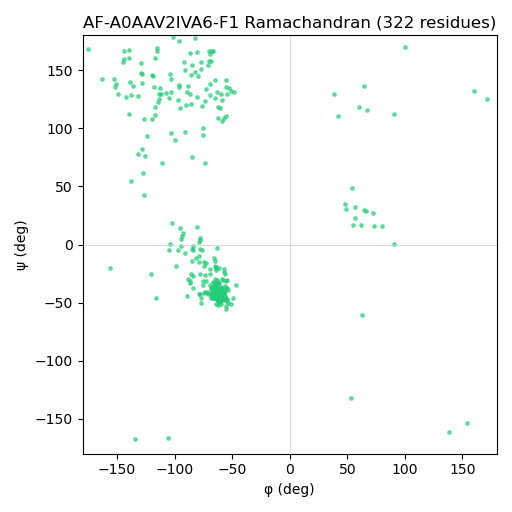82 ? -17.983 2.797 24.932 1.00 89.31 282 ALA A CA 1
ATOM 2255 C C . ALA A 1 282 ? -19.205 3.446 24.256 1.00 89.31 282 ALA A C 1
ATOM 2257 O O . ALA A 1 282 ? -20.330 3.269 24.728 1.00 89.31 282 ALA A O 1
ATOM 2258 N N . ASP A 1 283 ? -18.996 4.113 23.119 1.00 86.56 283 ASP A N 1
ATOM 2259 C CA . ASP A 1 283 ? -20.058 4.746 22.338 1.00 86.56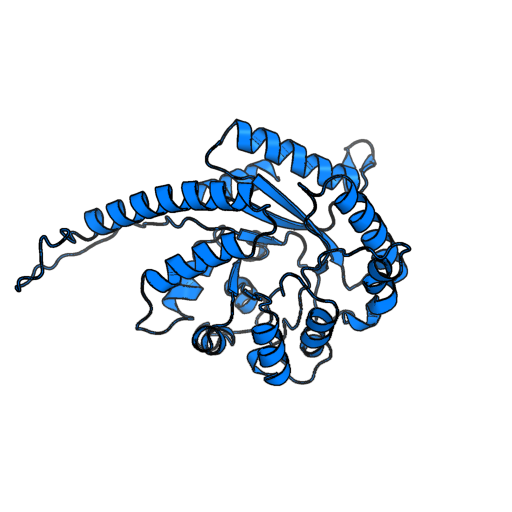 283 ASP A CA 1
ATOM 2260 C C . ASP A 1 283 ? -21.031 3.714 21.756 1.00 86.56 283 ASP A C 1
ATOM 2262 O O . ASP A 1 283 ? -22.245 3.876 21.884 1.00 86.56 283 ASP A O 1
ATOM 2266 N N . VAL A 1 284 ? -20.527 2.619 21.176 1.00 85.62 284 VAL A N 1
ATOM 2267 C CA . VAL A 1 284 ? -21.358 1.528 20.633 1.00 85.62 284 VAL A CA 1
ATOM 2268 C C . VAL A 1 284 ? -22.202 0.880 21.728 1.00 85.62 284 VAL A C 1
ATOM 2270 O O . VAL A 1 284 ? -23.394 0.643 21.529 1.00 85.62 284 VAL A O 1
ATOM 2273 N N . VAL A 1 285 ? -21.611 0.613 22.895 1.00 88.38 285 VAL A N 1
ATOM 2274 C CA . VAL A 1 285 ? -22.300 0.037 24.060 1.00 88.38 285 VAL A CA 1
ATOM 2275 C C . VAL A 1 285 ? -23.416 0.970 24.538 1.00 88.38 285 VAL A C 1
ATOM 2277 O O . VAL A 1 285 ? -24.552 0.526 24.717 1.00 88.38 285 VAL A O 1
ATOM 2280 N N . HIS A 1 286 ? -23.123 2.269 24.659 1.00 86.38 286 HIS A N 1
ATOM 2281 C CA . HIS A 1 286 ? -24.098 3.285 25.048 1.00 86.38 286 HIS A CA 1
ATOM 2282 C C . HIS A 1 286 ? -25.246 3.413 24.032 1.00 86.38 286 HIS A C 1
ATOM 2284 O O . HIS A 1 286 ? -26.415 3.375 24.414 1.00 86.38 286 HIS A O 1
ATOM 2290 N N . GLN A 1 287 ? -24.936 3.519 22.735 1.00 80.56 287 GLN A N 1
ATOM 2291 C CA . GLN A 1 287 ? -25.931 3.664 21.662 1.00 80.56 287 GLN A CA 1
ATOM 2292 C C . GLN A 1 287 ? -26.814 2.425 21.501 1.00 80.56 287 GLN A C 1
ATOM 2294 O O . GLN A 1 287 ? -28.005 2.543 21.224 1.00 80.56 287 GLN A O 1
ATOM 2299 N N . SER A 1 288 ? -26.251 1.235 21.702 1.00 79.31 288 SER A N 1
ATOM 2300 C CA . SER A 1 288 ? -26.987 -0.026 21.566 1.00 79.31 288 SER A CA 1
ATOM 2301 C C . SER A 1 288 ? -27.885 -0.327 22.772 1.00 79.31 288 SER A C 1
ATOM 2303 O O . SER A 1 288 ? -28.572 -1.348 22.777 1.00 79.31 288 SER A O 1
ATOM 2305 N N . GLY A 1 289 ? -27.853 0.504 23.825 1.00 72.75 289 GLY A N 1
ATOM 2306 C CA . GLY A 1 289 ? -28.522 0.213 25.096 1.00 72.75 289 GLY A CA 1
ATOM 2307 C C . GLY A 1 289 ? -27.982 -1.046 25.786 1.00 72.75 289 GLY A C 1
ATOM 2308 O O . GLY A 1 289 ? -28.637 -1.601 26.670 1.00 72.75 289 GLY A O 1
ATOM 2309 N N . LEU A 1 290 ? -26.800 -1.520 25.377 1.00 64.56 290 LEU A N 1
ATOM 2310 C CA . LEU A 1 290 ? -26.140 -2.667 25.979 1.00 64.56 290 LEU A CA 1
ATOM 2311 C C . LEU A 1 290 ? -25.557 -2.188 27.306 1.00 64.56 290 LEU A C 1
ATOM 2313 O O . LEU A 1 290 ? -24.522 -1.540 27.348 1.00 64.56 290 LEU A O 1
ATOM 2317 N N . VAL A 1 291 ? -26.228 -2.464 28.419 1.00 57.59 291 VAL A N 1
ATOM 2318 C CA . VAL A 1 291 ? -25.641 -2.195 29.736 1.00 57.59 291 VAL A CA 1
ATOM 2319 C C . VAL A 1 291 ? -24.483 -3.181 29.925 1.00 57.59 291 VAL A C 1
ATOM 2321 O O . VAL A 1 291 ? -24.705 -4.384 29.748 1.00 57.59 291 VAL A O 1
ATOM 2324 N N . PRO A 1 292 ? -23.260 -2.739 30.283 1.00 47.84 292 PRO A N 1
ATOM 2325 C CA . PRO A 1 292 ? -22.199 -3.661 30.666 1.00 47.84 292 PRO A CA 1
ATOM 2326 C C . PRO A 1 292 ? -22.726 -4.540 31.800 1.00 47.84 292 PRO A C 1
ATOM 2328 O O . PRO A 1 292 ? -22.998 -4.039 32.889 1.00 47.84 292 PRO A O 1
ATOM 2331 N N . SER A 1 293 ? -22.940 -5.832 31.541 1.00 38.75 293 SER A N 1
ATOM 2332 C CA . SER A 1 293 ? -23.469 -6.750 32.550 1.00 38.75 293 SER A CA 1
ATOM 2333 C C . SER A 1 293 ? -22.493 -6.795 33.726 1.00 38.75 293 SER A C 1
ATOM 2335 O O . SER A 1 293 ? -21.370 -7.281 33.551 1.00 38.75 293 SER A O 1
ATOM 2337 N N . PRO A 1 294 ? -22.883 -6.376 34.942 1.00 46.84 294 PRO A N 1
ATOM 2338 C CA . PRO A 1 294 ? -22.130 -6.736 36.122 1.00 46.84 294 PRO A CA 1
ATOM 2339 C C . PRO A 1 294 ? -22.469 -8.200 36.384 1.00 46.84 294 PRO A C 1
ATOM 2341 O O . PRO A 1 294 ? -23.478 -8.505 37.011 1.00 46.84 294 PRO A O 1
ATOM 2344 N N . THR A 1 295 ? -21.643 -9.118 35.872 1.00 42.41 295 THR A N 1
ATOM 2345 C CA . THR A 1 295 ? -21.821 -10.582 35.958 1.00 42.41 295 THR A CA 1
ATOM 2346 C C . THR A 1 295 ? -23.058 -11.136 35.236 1.00 42.41 295 THR A C 1
ATOM 2348 O O . THR A 1 295 ? -24.160 -10.609 35.319 1.00 42.41 295 THR A O 1
ATOM 2351 N N . VAL A 1 296 ? -22.875 -12.249 34.523 1.00 39.91 296 VAL A N 1
ATOM 2352 C CA . VAL A 1 296 ? -23.953 -12.996 33.864 1.00 39.91 296 VAL A CA 1
ATOM 2353 C C . VAL A 1 296 ? -25.010 -13.408 34.897 1.00 39.91 296 VAL A C 1
ATOM 2355 O O . VAL A 1 296 ? -24.778 -14.311 35.700 1.00 39.91 296 VAL A O 1
ATOM 2358 N N . ARG A 1 297 ? -26.194 -12.788 34.854 1.00 33.06 297 ARG A N 1
ATOM 2359 C CA . ARG A 1 297 ? -27.455 -13.375 35.332 1.00 33.06 297 ARG A CA 1
ATOM 2360 C C . ARG A 1 297 ? -28.572 -13.049 34.341 1.00 33.06 297 ARG A C 1
ATOM 2362 O O . ARG A 1 297 ? -28.743 -11.910 33.929 1.00 33.06 297 ARG A O 1
ATOM 2369 N N . HIS A 1 298 ? -29.285 -14.099 33.938 1.00 40.47 298 HIS A N 1
ATOM 2370 C CA . HIS A 1 298 ? -30.404 -14.098 32.996 1.00 40.47 298 HIS A CA 1
ATOM 2371 C C . HIS A 1 298 ? -31.497 -13.069 33.337 1.00 40.47 298 HIS A C 1
ATOM 2373 O O . HIS A 1 298 ? -31.991 -13.077 34.462 1.00 40.47 298 HIS A O 1
ATOM 2379 N N . ASN A 1 299 ? -31.951 -12.280 32.354 1.00 28.91 299 ASN A N 1
ATOM 2380 C CA . ASN A 1 299 ? -33.290 -12.378 31.737 1.00 28.91 299 ASN A CA 1
ATOM 2381 C C . ASN A 1 299 ? -33.716 -11.088 31.001 1.00 28.91 299 ASN A C 1
ATOM 2383 O O . ASN A 1 299 ? -33.714 -10.006 31.569 1.00 28.91 299 ASN A O 1
ATOM 2387 N N . MET A 1 300 ? -34.192 -11.313 29.770 1.00 33.53 300 MET A N 1
ATOM 2388 C CA . MET A 1 300 ? -35.297 -10.673 29.033 1.00 33.53 300 MET A CA 1
ATOM 2389 C C . MET A 1 300 ? -35.330 -9.160 28.708 1.00 33.53 300 MET A C 1
ATOM 2391 O O . MET A 1 300 ? -35.568 -8.312 29.553 1.00 33.53 300 MET A O 1
ATOM 2395 N N . ALA A 1 301 ? -35.337 -8.939 27.383 1.00 35.00 301 ALA A N 1
ATOM 2396 C CA . ALA A 1 301 ? -36.318 -8.198 26.572 1.00 35.00 301 ALA A CA 1
ATOM 2397 C C . ALA A 1 301 ? -36.484 -6.672 26.725 1.00 35.00 301 ALA A C 1
ATOM 2399 O O . ALA A 1 301 ? -37.098 -6.200 27.672 1.00 35.00 301 ALA A O 1
ATOM 2400 N N . ALA A 1 302 ? -36.167 -5.943 25.644 1.00 34.09 302 ALA A N 1
ATOM 2401 C CA . ALA A 1 302 ? -37.025 -4.885 25.089 1.00 34.09 302 ALA A CA 1
ATOM 2402 C C . ALA A 1 302 ? -36.623 -4.523 23.642 1.00 34.09 302 ALA A C 1
ATOM 2404 O O . ALA A 1 302 ? -35.448 -4.504 23.290 1.00 34.09 302 ALA A O 1
ATOM 2405 N N . ARG A 1 303 ? -37.636 -4.245 22.811 1.00 33.44 303 ARG A N 1
ATOM 2406 C CA . ARG A 1 303 ? -37.564 -3.696 21.443 1.00 33.44 303 ARG A CA 1
ATOM 2407 C C . ARG A 1 303 ? -37.505 -2.160 21.502 1.00 33.44 303 ARG A C 1
ATOM 2409 O O . ARG A 1 303 ? -38.234 -1.613 22.319 1.00 33.44 303 ARG A O 1
ATOM 2416 N N . CYS A 1 304 ? -36.791 -1.488 20.586 1.00 31.23 304 CYS A N 1
ATOM 2417 C CA . CYS A 1 304 ? -37.362 -0.545 19.592 1.00 31.23 304 CYS A CA 1
ATOM 2418 C C . CYS A 1 304 ? -36.307 0.256 18.791 1.00 31.23 304 CYS A C 1
ATOM 2420 O O . CYS A 1 304 ? -35.483 0.958 19.356 1.00 31.23 304 CYS A O 1
ATOM 2422 N N . SER A 1 305 ? -36.436 0.152 17.463 1.00 31.62 305 SER A N 1
ATOM 2423 C CA . SER A 1 305 ? -36.419 1.172 16.392 1.00 31.62 305 SER A CA 1
ATOM 2424 C C . SER A 1 305 ? -35.488 2.411 16.370 1.00 31.62 305 SER A C 1
ATOM 2426 O O . SER A 1 305 ? -35.613 3.314 17.188 1.00 31.62 305 SER A O 1
ATOM 2428 N N . GLN A 1 306 ? -34.850 2.523 15.191 1.00 32.12 306 GLN A N 1
ATOM 2429 C CA . GLN A 1 306 ? -34.570 3.693 14.328 1.00 32.12 306 GLN A CA 1
ATOM 2430 C C . GLN A 1 306 ? -33.275 4.519 14.488 1.00 32.12 306 GLN A C 1
ATOM 2432 O O . GLN A 1 306 ? -33.114 5.313 15.402 1.00 32.12 306 GLN A O 1
ATOM 2437 N N . ASN A 1 307 ? -32.453 4.382 13.433 1.00 36.56 307 ASN A N 1
ATOM 2438 C CA . ASN A 1 307 ? -31.598 5.354 12.739 1.00 36.56 307 ASN A CA 1
ATOM 2439 C C . ASN A 1 307 ? -30.779 6.374 13.546 1.00 36.56 307 ASN A C 1
ATOM 2441 O O . ASN A 1 307 ? -31.263 7.440 13.912 1.00 36.56 307 ASN A O 1
ATOM 2445 N N . SER A 1 308 ? -29.463 6.168 13.509 1.00 31.09 308 SER A N 1
ATOM 2446 C CA . SER A 1 308 ? -28.489 7.231 13.245 1.00 31.09 308 SER A CA 1
ATOM 2447 C C . SER A 1 308 ? -27.279 6.624 12.534 1.00 31.09 308 SER A C 1
ATOM 2449 O O . SER A 1 308 ? -26.757 5.604 12.980 1.00 31.09 308 SER A O 1
ATOM 2451 N N . GLY A 1 309 ? -26.861 7.216 11.413 1.00 35.31 309 GLY A N 1
ATOM 2452 C CA . GLY A 1 309 ? -25.659 6.805 10.691 1.00 35.31 309 GLY A CA 1
ATOM 2453 C C . GLY A 1 309 ? -24.421 6.993 11.562 1.00 35.31 309 GLY A C 1
ATOM 2454 O O . GLY A 1 309 ? -24.015 8.121 11.820 1.00 35.31 309 GLY A O 1
ATOM 2455 N N . ALA A 1 310 ? -23.838 5.889 12.019 1.00 29.62 310 ALA A N 1
ATOM 2456 C CA . ALA A 1 310 ? -22.565 5.877 12.721 1.00 29.62 310 ALA A CA 1
ATOM 2457 C C . ALA A 1 310 ? -21.486 5.389 11.750 1.00 29.62 310 ALA A C 1
ATOM 2459 O O . ALA A 1 310 ? -21.296 4.191 11.557 1.00 29.62 310 ALA A O 1
ATOM 2460 N N . THR A 1 311 ? -20.787 6.331 11.120 1.00 36.59 311 THR A N 1
ATOM 2461 C CA . THR A 1 311 ? -19.534 6.045 10.418 1.00 36.59 311 THR A CA 1
ATOM 2462 C C . THR A 1 311 ? -18.396 6.450 11.343 1.00 36.59 311 THR A C 1
ATOM 2464 O O . THR A 1 311 ? -17.963 7.595 11.317 1.00 36.59 311 THR A O 1
ATOM 2467 N N . LEU A 1 312 ? -17.915 5.536 12.183 1.00 36.31 312 LEU A N 1
ATOM 2468 C CA . LEU A 1 312 ? -16.653 5.729 12.896 1.00 36.31 312 LEU A CA 1
ATOM 2469 C C . LEU A 1 312 ? -15.888 4.417 12.920 1.00 36.31 312 LEU A C 1
ATOM 2471 O O . LEU A 1 312 ? -16.285 3.465 13.584 1.00 36.31 312 LEU A O 1
ATOM 2475 N N . PHE A 1 313 ? -14.767 4.393 12.214 1.00 37.88 313 PHE A N 1
ATOM 2476 C CA . PHE A 1 313 ? -13.831 3.297 12.299 1.00 37.88 313 PHE A CA 1
ATOM 2477 C C . PHE A 1 313 ? -12.393 3.809 12.230 1.00 37.88 313 PHE A C 1
ATOM 2479 O O . PHE A 1 313 ? -12.055 4.505 11.282 1.00 37.88 313 PHE A O 1
ATOM 2486 N N . ALA A 1 314 ? -11.545 3.443 13.193 1.00 31.17 314 ALA A N 1
ATOM 2487 C CA . ALA A 1 314 ? -10.137 3.824 13.170 1.00 31.17 314 ALA A CA 1
ATOM 2488 C C . ALA A 1 314 ? -9.279 2.789 12.433 1.00 31.17 314 ALA A C 1
ATOM 2490 O O . ALA A 1 314 ? -9.220 1.629 12.854 1.00 31.17 314 ALA A O 1
ATOM 2491 N N . PHE A 1 315 ? -8.595 3.193 11.360 1.00 39.50 315 PHE A N 1
ATOM 2492 C CA . PHE A 1 315 ? -7.846 2.271 10.499 1.00 39.50 315 PHE A CA 1
ATOM 2493 C C . PHE A 1 315 ? -6.490 2.824 10.031 1.00 39.50 315 PHE A C 1
ATOM 2495 O O . PHE A 1 315 ? -6.210 4.013 10.155 1.00 39.50 315 PHE A O 1
ATOM 2502 N N . VAL A 1 316 ? -5.638 1.961 9.473 1.00 34.41 316 VAL A N 1
ATOM 2503 C CA . VAL A 1 316 ? -4.508 2.361 8.618 1.00 34.41 316 VAL A CA 1
ATOM 2504 C C . VAL A 1 316 ? -4.903 2.076 7.177 1.00 34.41 316 VAL A C 1
ATOM 2506 O O . VAL A 1 316 ? -5.368 0.975 6.881 1.00 34.41 316 VAL A O 1
ATOM 2509 N N . ALA A 1 317 ? -4.705 3.048 6.288 1.00 43.88 317 ALA A N 1
ATOM 2510 C CA . ALA A 1 317 ? -4.993 2.876 4.873 1.00 43.88 317 ALA A CA 1
ATOM 2511 C C . ALA A 1 317 ? -3.708 2.904 4.047 1.00 43.88 317 ALA A C 1
ATOM 2513 O O . ALA A 1 317 ? -2.840 3.762 4.185 1.00 43.88 317 ALA A O 1
ATOM 2514 N N . VAL A 1 318 ? -3.617 1.954 3.132 1.00 45.72 318 VAL A N 1
ATOM 2515 C CA . VAL A 1 318 ? -2.756 2.062 1.961 1.00 45.72 318 VAL A CA 1
ATOM 2516 C C . VAL A 1 318 ? -3.558 2.794 0.891 1.00 45.72 318 VAL A C 1
ATOM 2518 O O . VAL A 1 318 ? -4.695 2.402 0.639 1.00 45.72 318 VAL A O 1
ATOM 2521 N N . VAL A 1 319 ? -2.999 3.838 0.282 1.00 42.81 319 VAL A N 1
ATOM 2522 C CA . VAL A 1 319 ? -3.666 4.606 -0.786 1.00 42.81 319 VAL A CA 1
ATOM 2523 C C . VAL A 1 319 ? -2.847 4.485 -2.061 1.00 42.81 319 VAL A C 1
ATOM 2525 O O . VAL A 1 319 ? -1.625 4.607 -2.022 1.00 42.81 319 VAL A O 1
ATOM 2528 N N . ILE A 1 320 ? -3.498 4.254 -3.194 1.00 37.59 320 ILE A N 1
ATOM 2529 C CA . ILE A 1 320 ? -2.862 4.255 -4.514 1.00 37.59 320 ILE A CA 1
ATOM 2530 C C . ILE A 1 320 ? -3.411 5.471 -5.262 1.00 37.59 320 ILE A C 1
ATOM 2532 O O . ILE A 1 320 ? -4.608 5.733 -5.211 1.00 37.59 320 ILE A O 1
ATOM 2536 N N . LEU A 1 321 ? -2.524 6.289 -5.839 1.00 30.02 321 LEU A N 1
ATOM 2537 C CA . LEU A 1 321 ? -2.911 7.518 -6.550 1.00 30.02 321 LEU A CA 1
ATOM 2538 C C . LEU A 1 321 ? -2.834 7.396 -8.079 1.00 30.02 321 LEU A C 1
ATOM 2540 O O . LEU A 1 321 ? -3.191 8.347 -8.766 1.00 30.02 321 LEU A O 1
ATOM 2544 N N . ASN A 1 322 ? -2.349 6.271 -8.617 1.00 30.77 322 ASN A N 1
ATOM 2545 C CA . ASN A 1 322 ? -2.014 6.128 -10.038 1.00 30.77 322 ASN A CA 1
ATOM 2546 C C . ASN A 1 322 ? -2.471 4.781 -10.634 1.00 30.77 322 ASN A C 1
ATOM 2548 O O . ASN A 1 322 ? -1.657 4.060 -11.222 1.00 30.77 322 ASN A O 1
ATOM 2552 N N . LYS A 1 323 ? -3.755 4.429 -10.518 1.00 30.23 323 LYS A N 1
ATOM 2553 C CA . LYS A 1 323 ? -4.316 3.280 -11.247 1.00 30.23 323 LYS A CA 1
ATOM 2554 C C . LYS A 1 323 ? -5.304 3.704 -12.332 1.00 30.23 323 LYS A C 1
ATOM 2556 O O . LYS A 1 323 ? -6.499 3.450 -12.232 1.00 30.23 323 LYS A O 1
ATOM 2561 N N . ILE A 1 324 ? -4.792 4.316 -13.402 1.00 29.41 324 ILE A N 1
ATOM 2562 C CA . ILE A 1 324 ? -5.431 4.323 -14.732 1.00 29.41 324 ILE A CA 1
ATOM 2563 C C . ILE A 1 324 ? -4.334 4.222 -15.790 1.00 29.41 324 ILE A C 1
ATOM 2565 O O . ILE A 1 324 ? -3.414 5.068 -15.767 1.00 29.41 324 ILE A O 1
#

Secondary structure (DSSP, 8-state):
-HHHHHHHHHHTTEEEEEEEE-----B-TTS-B--HHHHHHHHHHHHHHHHHH-TT--EEEEEEEEETTS-HHHHHHHHHHHHHHHHH-TTTB--BEEES-TTTS--GGGGHHHHHGGGGSSS-----B--EE---S-SSSHHHHHHHHHHHTT-SSEEE-TTGGG-HHHHHHHHHHTPPEEE-HHHHHHTTS-SSGGG-THHHHHTTT--EEE--BSTTTTT--SSHHHHHHHHHTSS-TT--HHHHHHHHHHHHHTSS--HHHHHHHHHHHHHHHHHHHHHHHHHTT----SS-------------------EEEEEES---

Nearest PDB structures (foldseek):
  3lgg-assembly1_B  TM=9.863E-01  e=8.122E-30  Homo sapiens
  2amx-assembly1_A  TM=8.674E-01  e=4.535E-13  Plasmodium yoelii
  2pgr-assembly1_A  TM=8.726E-01  e=2.317E-12  Plasmodium vivax
  3ewd-assembly1_A  TM=8.804E-01  e=8.346E-12  Plasmodium vivax
  2amx-assembly1_B  TM=8.376E-01  e=1.083E-10  Plasmodium yoelii

Organism: Lymnaea stagnalis (NCBI:txid6523)

Foldseek 3Di:
DLLVLVVLCVVLQEQEEEEEDQLFQDADPVGDGDDSLVSLVVQVVSQVVNCVVPVLHLGYAYANEAELADDLVVLLVSQVVLLVCCVVCVVHYLFYEYAEDLQVGDAPVNNCVSLCVQCPDVVRHDGAYAYAAQLALDPPDSRNCSLVVCLVSVHLEYEQNQCVLVPVPSLVSCVVSVHEYEHAQLVSCVVPSDVFLLPRSCLVVVVVVGLYAYANEACVVSVHRRGLVSVCSCQPGSYDPPDDVVVLVSNQLSQLVSDSDDPVSSVVNVVSQVVVVVVVVVVCCVVVVPDPDPDDDDDDDDDDDDDDDDSHGNHHHYYYNDYD

pLDDT: mean 88.32, std 18.3, range [28.91, 98.69]

Radius of gyration: 20.78 Å; Cα contacts (8 Å, |Δi|>4): 527; chains: 1; bounding box: 66×52×57 Å